Protein AF-A0A7S0WV55-F1 (afdb_monomer)

Solvent-accessible surface area (backbone atoms only — not comparable to full-atom values): 8832 Å² total; per-residue (Å²): 114,43,63,69,29,72,38,64,52,7,14,64,38,64,43,50,44,86,34,76,48,76,50,60,63,67,68,37,40,39,32,50,10,26,12,41,30,1,0,28,30,21,38,31,40,54,29,40,37,41,39,33,39,28,40,40,30,49,9,32,7,64,37,32,0,0,28,33,22,38,38,55,28,45,60,87,26,46,59,41,40,30,45,33,38,36,35,46,11,29,8,49,32,30,0,0,25,32,22,34,39,62,37,39,55,71,77,56,59,35,37,32,66,23,40,34,34,46,10,28,11,58,36,32,0,0,25,33,22,35,66,37,55,48,28,48,32,28,70,47,79,40,77,33,36,30,76,39,13,30,44,33,19,33,52,85,66,60,67,56,70,53,65,96,80,79,64,69,75,57,51,78,72,44,94,82,69,59,78,70,76,80,63,69,82,56,69,38,59,52,75,82,79,132

Organism: NCBI:txid1411642

Radius of gyration: 15.69 Å; Cα contacts (8 Å, |Δi|>4): 684; chains: 1; bounding box: 43×52×33 Å

Structure (mmCIF, N/CA/C/O backbone):
data_AF-A0A7S0WV55-F1
#
_entry.id   AF-A0A7S0WV55-F1
#
loop_
_atom_site.group_PDB
_atom_site.id
_atom_site.type_symbol
_atom_site.label_atom_id
_atom_site.label_alt_id
_atom_site.label_comp_id
_atom_site.label_asym_id
_atom_site.label_entity_id
_atom_site.label_seq_id
_atom_site.pdbx_PDB_ins_code
_atom_site.Cartn_x
_atom_site.Cartn_y
_atom_site.Cartn_z
_atom_site.occupancy
_atom_site.B_iso_or_equiv
_atom_site.auth_seq_id
_atom_site.auth_comp_id
_atom_site.auth_asym_id
_atom_site.auth_atom_id
_atom_site.pdbx_PDB_model_num
ATOM 1 N N . LEU A 1 1 ? -17.045 0.330 -7.576 1.00 78.31 1 LEU A N 1
ATOM 2 C CA . LEU A 1 1 ? -15.965 -0.148 -8.465 1.00 78.31 1 LEU A CA 1
ATOM 3 C C . LEU A 1 1 ? -15.142 1.072 -8.833 1.00 78.31 1 LEU A C 1
ATOM 5 O O . LEU A 1 1 ? -15.752 2.057 -9.227 1.00 78.31 1 LEU A O 1
ATOM 9 N N . ALA A 1 2 ? -13.828 1.035 -8.640 1.00 90.50 2 ALA A N 1
ATOM 10 C CA . ALA A 1 2 ? -12.925 2.067 -9.142 1.00 90.50 2 ALA A CA 1
ATOM 11 C C . ALA A 1 2 ? -11.880 1.364 -10.004 1.00 90.50 2 ALA A C 1
ATOM 13 O O . ALA A 1 2 ? -10.989 0.683 -9.486 1.00 90.50 2 ALA A O 1
ATOM 14 N N . GLU A 1 3 ? -12.082 1.423 -11.316 1.00 95.19 3 GLU A N 1
ATOM 15 C CA . GLU A 1 3 ? -11.268 0.692 -12.280 1.00 95.19 3 GLU A CA 1
ATOM 16 C C . GLU A 1 3 ? -10.696 1.633 -13.340 1.00 95.19 3 GLU A C 1
ATOM 18 O O . GLU A 1 3 ? -11.335 2.631 -13.668 1.00 95.19 3 GLU A O 1
ATOM 23 N N . GLU A 1 4 ? -9.500 1.311 -13.838 1.00 96.88 4 GLU A N 1
ATOM 24 C CA . GLU A 1 4 ? -8.840 1.999 -14.964 1.00 96.88 4 GLU A CA 1
ATOM 25 C C . GLU A 1 4 ? -8.574 3.499 -14.749 1.00 96.88 4 GLU A C 1
ATOM 27 O O . GLU A 1 4 ? -8.550 4.289 -15.693 1.00 96.88 4 GLU A O 1
ATOM 32 N N . ASN A 1 5 ? -8.339 3.912 -13.502 1.00 97.81 5 ASN A N 1
ATOM 33 C CA . ASN A 1 5 ? -8.018 5.302 -13.189 1.00 97.81 5 ASN A CA 1
ATOM 34 C C . ASN A 1 5 ? -6.504 5.521 -13.151 1.00 97.81 5 ASN A C 1
ATOM 36 O O . ASN A 1 5 ? -5.750 4.653 -12.709 1.00 97.81 5 ASN A O 1
ATOM 40 N N . SER A 1 6 ? -6.059 6.699 -13.588 1.00 97.69 6 SER A N 1
ATOM 41 C CA . SER A 1 6 ? -4.653 7.095 -13.543 1.00 97.69 6 SER A CA 1
ATOM 42 C C . SER A 1 6 ? -4.506 8.454 -12.876 1.00 97.69 6 SER A C 1
ATOM 44 O O . SER A 1 6 ? -5.169 9.412 -13.270 1.00 97.69 6 SER A O 1
ATOM 46 N N . ALA A 1 7 ? -3.596 8.557 -11.913 1.00 97.12 7 ALA A N 1
ATOM 47 C CA . ALA A 1 7 ? -3.313 9.802 -11.204 1.00 97.12 7 ALA A CA 1
ATOM 48 C C . ALA A 1 7 ? -1.812 9.966 -10.943 1.00 97.12 7 ALA A C 1
ATOM 50 O O . ALA A 1 7 ? -1.007 9.101 -11.274 1.00 97.12 7 ALA A O 1
ATOM 51 N N . ARG A 1 8 ? -1.417 11.093 -10.344 1.00 96.75 8 ARG A N 1
ATOM 52 C CA . ARG A 1 8 ? -0.062 11.225 -9.791 1.00 96.75 8 ARG A CA 1
ATOM 53 C C . ARG A 1 8 ? 0.052 10.455 -8.476 1.00 96.75 8 ARG A C 1
ATOM 55 O O . ARG A 1 8 ? 0.992 9.695 -8.302 1.00 96.75 8 ARG A O 1
ATOM 62 N N . GLU A 1 9 ? -0.933 10.600 -7.603 1.00 96.75 9 GLU A N 1
ATOM 63 C CA . GLU A 1 9 ? -1.006 9.960 -6.291 1.00 96.75 9 GLU A CA 1
ATOM 64 C C . GLU A 1 9 ? -2.387 9.316 -6.176 1.00 96.75 9 GLU A C 1
ATOM 66 O O . GLU A 1 9 ? -3.383 9.990 -6.429 1.00 96.75 9 GLU A O 1
ATOM 71 N N . GLY A 1 10 ? -2.450 8.021 -5.853 1.00 95.94 10 GLY A N 1
ATOM 72 C CA . GLY A 1 10 ? -3.720 7.337 -5.617 1.00 95.94 10 GLY A CA 1
ATOM 73 C C . GLY A 1 10 ? -4.580 7.216 -6.870 1.00 95.94 10 GLY A C 1
ATOM 74 O O . GLY A 1 10 ? -5.496 8.010 -7.065 1.00 95.94 10 GLY A O 1
ATOM 75 N N . GLY A 1 11 ? -4.320 6.208 -7.709 1.00 96.75 11 GLY A N 1
ATOM 76 C CA . GLY A 1 11 ? -4.997 6.075 -9.007 1.00 96.75 11 GLY A CA 1
ATOM 77 C C . GLY A 1 11 ? -6.524 6.134 -8.903 1.00 96.75 11 GLY A C 1
ATOM 78 O O . GLY A 1 11 ? -7.157 6.839 -9.678 1.00 96.75 11 GLY A O 1
ATOM 79 N N . ALA A 1 12 ? -7.108 5.465 -7.905 1.00 97.06 12 ALA A N 1
ATOM 80 C CA . ALA A 1 12 ? -8.533 5.541 -7.584 1.00 97.06 12 ALA A CA 1
ATOM 81 C C . ALA A 1 12 ? -8.856 6.580 -6.496 1.00 97.06 12 ALA A C 1
ATOM 83 O O . ALA A 1 12 ? -9.852 7.292 -6.612 1.00 97.06 12 ALA A O 1
ATOM 84 N N . PHE A 1 13 ? -8.058 6.640 -5.425 1.00 96.88 13 PHE A N 1
ATOM 85 C CA . PHE A 1 13 ? -8.296 7.541 -4.295 1.00 96.88 13 PHE A CA 1
ATOM 86 C C . PHE A 1 13 ? -6.990 8.139 -3.766 1.00 96.88 13 PHE A C 1
ATOM 88 O O . PHE A 1 13 ? -6.088 7.404 -3.369 1.00 96.88 13 PHE A O 1
ATOM 95 N N . ALA A 1 14 ? -6.935 9.463 -3.653 1.00 96.00 14 ALA A N 1
ATOM 96 C CA . ALA A 1 14 ? -5.965 10.164 -2.819 1.00 96.00 14 ALA A CA 1
ATOM 97 C C . ALA A 1 14 ? -6.668 10.606 -1.526 1.00 96.00 14 ALA A C 1
ATOM 99 O O . ALA A 1 14 ? -7.626 11.380 -1.570 1.00 96.00 14 ALA A O 1
ATOM 100 N N . VAL A 1 15 ? -6.244 10.061 -0.386 1.00 94.94 15 VAL A N 1
ATOM 101 C CA . VAL A 1 15 ? -6.783 10.372 0.943 1.00 94.94 15 VAL A CA 1
ATOM 102 C C . VAL A 1 15 ? -5.744 11.191 1.688 1.00 94.94 15 VAL A C 1
ATOM 104 O O . VAL A 1 15 ? -4.717 10.670 2.121 1.00 94.94 15 VAL A O 1
ATOM 107 N N . GLU A 1 16 ? -6.010 12.483 1.815 1.00 92.31 16 GLU A N 1
ATOM 108 C CA . GLU A 1 16 ? -5.043 13.450 2.326 1.00 92.31 16 GLU A CA 1
ATOM 109 C C . GLU A 1 16 ? -5.667 14.331 3.404 1.00 92.31 16 GLU A C 1
ATOM 111 O O . GLU A 1 16 ? -6.885 14.535 3.420 1.00 92.31 16 GLU A O 1
ATOM 116 N N . LEU A 1 17 ? -4.831 14.915 4.264 1.00 85.50 17 LEU A N 1
ATOM 117 C CA . LEU A 1 17 ? -5.259 15.864 5.299 1.00 85.50 17 LEU A CA 1
ATOM 118 C C . LEU A 1 17 ? -6.261 15.218 6.275 1.00 85.50 17 LEU A C 1
ATOM 120 O O . LEU A 1 17 ? -6.104 14.055 6.620 1.00 85.50 17 LEU A O 1
ATOM 124 N N . GLU A 1 18 ? -7.275 15.957 6.727 1.00 85.00 18 GLU A N 1
ATOM 125 C CA . GLU A 1 18 ? -8.322 15.511 7.662 1.00 85.00 18 GLU A CA 1
ATOM 126 C C . GLU A 1 18 ? -9.463 14.757 6.947 1.00 85.00 18 GLU A C 1
ATOM 128 O O . GLU A 1 18 ? -10.648 14.964 7.212 1.00 85.00 18 GLU A O 1
ATOM 133 N N . SER A 1 19 ? -9.111 13.912 5.972 1.00 89.38 19 SER A N 1
ATOM 134 C CA . SER A 1 19 ? -10.083 13.193 5.143 1.00 89.38 19 SER A CA 1
ATOM 135 C C . SER A 1 19 ? -10.447 11.822 5.701 1.00 89.38 19 SER A C 1
ATOM 137 O O . SER A 1 19 ? -9.685 11.173 6.421 1.00 89.38 19 SER A O 1
ATOM 139 N N . HIS A 1 20 ? -11.637 11.363 5.316 1.00 91.06 20 HIS A N 1
ATOM 140 C CA . HIS A 1 20 ? -12.196 10.084 5.730 1.00 91.06 20 HIS A CA 1
ATOM 141 C C . HIS A 1 20 ? -12.499 9.219 4.505 1.00 91.06 20 HIS A C 1
ATOM 143 O O . HIS A 1 20 ? -13.238 9.639 3.613 1.00 91.06 20 HIS A O 1
ATOM 149 N N . LEU A 1 21 ? -11.979 7.991 4.484 1.00 93.25 21 LEU A N 1
ATOM 150 C CA . LEU A 1 21 ? -12.316 6.977 3.489 1.00 93.25 21 LEU A CA 1
ATOM 151 C C . LEU A 1 21 ? -12.837 5.723 4.188 1.00 93.25 21 LEU A C 1
ATOM 153 O O . LEU A 1 21 ? -12.108 5.053 4.914 1.00 93.25 21 LEU A O 1
ATOM 157 N N . VAL A 1 22 ? -14.091 5.372 3.915 1.00 94.56 22 VAL A N 1
ATOM 158 C CA . VAL A 1 22 ? -14.685 4.110 4.361 1.00 94.56 22 VAL A CA 1
ATOM 159 C C . VAL A 1 22 ? -15.185 3.369 3.135 1.00 94.56 22 VAL A C 1
ATOM 161 O O . VAL A 1 22 ? -16.113 3.822 2.463 1.00 94.56 22 VAL A O 1
ATOM 164 N N . LEU A 1 23 ? -14.562 2.233 2.831 1.00 91.69 23 LEU A N 1
ATOM 165 C CA . LEU A 1 23 ? -14.997 1.384 1.729 1.00 91.69 23 LEU A CA 1
ATOM 166 C C . LEU A 1 23 ? -15.928 0.284 2.244 1.00 91.69 23 LEU A C 1
ATOM 168 O O . LEU A 1 23 ? -15.557 -0.446 3.168 1.00 91.69 23 LEU A O 1
ATOM 172 N N . PRO A 1 24 ? -17.131 0.126 1.657 1.00 85.31 24 PRO A N 1
ATOM 173 C CA . PRO A 1 24 ? -18.086 -0.862 2.125 1.00 85.31 24 PRO A CA 1
ATOM 174 C C . PRO A 1 24 ? -17.526 -2.287 1.977 1.00 85.31 24 PRO A C 1
ATOM 176 O O . PRO A 1 24 ? -16.944 -2.608 0.925 1.00 85.31 24 PRO A O 1
ATOM 179 N N . PRO A 1 25 ? -17.751 -3.154 2.985 1.00 85.62 25 PRO A N 1
ATOM 180 C CA . PRO A 1 25 ? -17.261 -4.521 2.986 1.00 85.62 25 PRO A CA 1
ATOM 181 C C . PRO A 1 25 ? -17.695 -5.326 1.769 1.00 85.62 25 PRO A C 1
ATOM 183 O O . PRO A 1 25 ? -18.870 -5.297 1.404 1.00 85.62 25 PRO A O 1
ATOM 186 N N . ARG A 1 26 ? -16.776 -6.091 1.164 1.00 79.62 26 ARG A N 1
ATOM 187 C CA . ARG A 1 26 ? -17.061 -7.115 0.127 1.00 79.62 26 ARG A CA 1
ATOM 188 C C . ARG A 1 26 ? -17.733 -6.616 -1.161 1.00 79.62 26 ARG A C 1
ATOM 190 O O . ARG A 1 26 ? -17.964 -7.407 -2.070 1.00 79.62 26 ARG A O 1
ATOM 197 N N . ALA A 1 27 ? -17.999 -5.318 -1.272 1.00 81.00 27 ALA A N 1
ATOM 198 C CA . ALA A 1 27 ? -18.548 -4.668 -2.460 1.00 81.00 27 ALA A CA 1
ATOM 199 C C . ALA A 1 27 ? -17.490 -3.847 -3.217 1.00 81.00 27 ALA A C 1
ATOM 201 O O . ALA A 1 27 ? -17.665 -3.515 -4.392 1.00 81.00 27 ALA A O 1
ATOM 202 N N . SER A 1 28 ? -16.381 -3.518 -2.552 1.00 90.44 28 SER A N 1
ATOM 203 C CA . SER A 1 28 ? -15.369 -2.611 -3.086 1.00 90.44 28 SER A CA 1
ATOM 204 C C . SER A 1 28 ? -14.263 -3.373 -3.809 1.00 90.44 28 SER A C 1
ATOM 206 O O . SER A 1 28 ? -13.554 -4.198 -3.228 1.00 90.44 28 SER A O 1
ATOM 208 N N . ARG A 1 29 ? -14.118 -3.077 -5.103 1.00 94.75 29 ARG A N 1
ATOM 209 C CA . ARG A 1 29 ? -13.044 -3.588 -5.960 1.00 94.75 29 ARG A CA 1
ATOM 210 C C . ARG A 1 29 ? -12.338 -2.409 -6.614 1.00 94.75 29 ARG A C 1
ATOM 212 O O . ARG A 1 29 ? -13.005 -1.568 -7.229 1.00 94.75 29 ARG A O 1
ATOM 2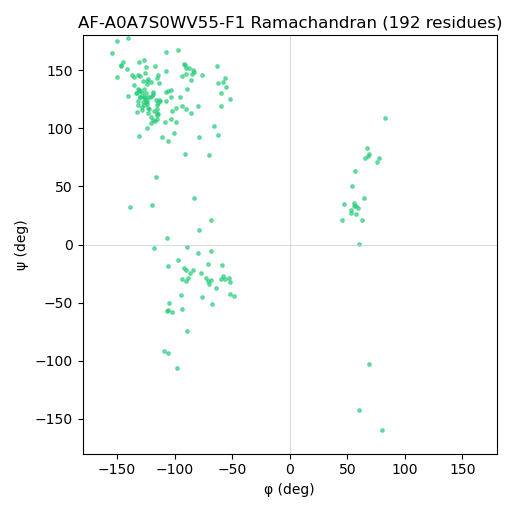19 N N . LEU A 1 30 ? -11.022 -2.361 -6.434 1.00 97.44 30 LEU A N 1
ATOM 220 C CA . LEU A 1 30 ? -10.126 -1.379 -7.029 1.00 97.44 30 LEU A CA 1
ATOM 221 C C . LEU A 1 30 ? -9.190 -2.136 -7.966 1.00 97.44 30 LEU A C 1
ATOM 223 O O . LEU A 1 30 ? -8.389 -2.957 -7.504 1.00 97.44 30 LEU A O 1
ATOM 227 N N . ALA A 1 31 ? -9.334 -1.925 -9.272 1.00 97.88 31 ALA A N 1
ATOM 228 C CA . ALA A 1 31 ? -8.599 -2.714 -10.249 1.00 97.88 31 ALA A CA 1
ATOM 229 C C . ALA A 1 31 ? -8.015 -1.899 -11.395 1.00 97.88 31 ALA A C 1
ATOM 231 O O . ALA A 1 31 ? -8.643 -0.961 -11.861 1.00 97.88 31 ALA A O 1
ATOM 232 N N . HIS A 1 32 ? -6.851 -2.303 -11.904 1.00 98.12 32 HIS A N 1
ATOM 233 C CA . HIS A 1 32 ? -6.254 -1.675 -13.090 1.00 98.12 32 HIS A CA 1
ATOM 234 C C . HIS A 1 32 ? -6.009 -0.168 -12.940 1.00 98.12 32 HIS A C 1
ATOM 236 O O . HIS A 1 32 ? -5.987 0.556 -13.930 1.00 98.12 32 HIS A O 1
ATOM 242 N N . ASN A 1 33 ? -5.834 0.316 -11.709 1.00 98.69 33 ASN A N 1
ATOM 243 C CA . ASN A 1 33 ? -5.497 1.711 -11.470 1.00 98.69 33 ASN A CA 1
ATOM 244 C C . ASN A 1 33 ? -3.979 1.904 -11.520 1.00 98.69 33 ASN A C 1
ATOM 246 O O . ASN A 1 33 ? -3.214 0.975 -11.230 1.00 98.69 33 ASN A O 1
ATOM 250 N N . SER A 1 34 ? -3.540 3.105 -11.885 1.00 98.56 34 SER A N 1
ATOM 251 C CA . SER A 1 34 ? -2.127 3.451 -11.917 1.00 98.56 34 SER A CA 1
ATOM 252 C C . SER A 1 34 ? -1.827 4.813 -11.303 1.00 98.56 34 SER A C 1
ATOM 254 O O . SER A 1 34 ? -2.599 5.762 -11.432 1.00 98.56 34 SER A O 1
ATOM 256 N N . ALA A 1 35 ? -0.683 4.919 -10.633 1.00 98.56 35 ALA A N 1
ATOM 257 C CA . ALA A 1 35 ? -0.180 6.181 -10.112 1.00 98.56 35 ALA A CA 1
ATOM 258 C C . ALA A 1 35 ? 1.350 6.206 -10.060 1.00 98.56 35 ALA A C 1
ATOM 260 O O . ALA A 1 35 ? 2.005 5.196 -10.329 1.00 98.56 35 ALA A O 1
ATOM 261 N N . VAL A 1 36 ? 1.931 7.355 -9.699 1.00 98.50 36 VAL A N 1
ATOM 262 C CA . VAL A 1 36 ? 3.344 7.388 -9.299 1.00 98.50 36 VAL A CA 1
ATOM 263 C C . VAL A 1 36 ? 3.497 6.637 -7.987 1.00 98.50 36 VAL A C 1
ATOM 265 O O . VAL A 1 36 ? 4.275 5.689 -7.926 1.00 98.50 36 VAL A O 1
ATOM 268 N N . ASP A 1 37 ? 2.674 6.994 -7.003 1.00 97.94 37 ASP A N 1
ATOM 269 C CA . ASP A 1 37 ? 2.618 6.330 -5.711 1.00 97.94 37 ASP A CA 1
ATOM 270 C C . ASP A 1 37 ? 1.193 5.908 -5.354 1.00 97.94 37 ASP A C 1
ATOM 272 O O . ASP A 1 37 ? 0.233 6.652 -5.586 1.00 97.94 37 ASP A O 1
ATOM 276 N N . GLY A 1 38 ? 1.054 4.720 -4.762 1.00 97.88 38 GLY A N 1
ATOM 277 C CA . GLY A 1 38 ? -0.249 4.181 -4.388 1.00 97.88 38 GLY A CA 1
ATOM 278 C C . GLY A 1 38 ? -1.097 3.902 -5.623 1.00 97.88 38 GLY A C 1
ATOM 279 O O . GLY A 1 38 ? -2.031 4.647 -5.921 1.00 97.88 38 GLY A O 1
ATOM 280 N N . GLY A 1 39 ? -0.777 2.835 -6.362 1.00 98.12 39 GLY A N 1
ATOM 281 C CA . GLY A 1 39 ? -1.381 2.567 -7.675 1.00 98.12 39 GLY A CA 1
ATOM 282 C C . GLY A 1 39 ? -2.913 2.595 -7.662 1.00 98.12 39 GLY A C 1
ATOM 283 O O . GLY A 1 39 ? -3.525 3.052 -8.621 1.00 98.12 39 GLY A O 1
ATOM 284 N N . ALA A 1 40 ? -3.536 2.201 -6.547 1.00 98.19 40 ALA A N 1
ATOM 285 C CA . ALA A 1 40 ? -4.952 2.425 -6.281 1.00 98.19 40 ALA A CA 1
ATOM 286 C C . ALA A 1 40 ? -5.202 3.544 -5.262 1.00 98.19 40 ALA A C 1
ATOM 288 O O . ALA A 1 40 ? -6.035 4.412 -5.512 1.00 98.19 40 ALA A O 1
ATOM 289 N N . ILE A 1 41 ? -4.535 3.507 -4.106 1.00 98.25 41 ILE A N 1
ATOM 290 C CA . ILE A 1 41 ? -4.803 4.423 -2.995 1.00 98.25 41 ILE A CA 1
ATOM 291 C C . ILE A 1 41 ? -3.502 5.044 -2.490 1.00 98.25 41 ILE A C 1
ATOM 293 O O . ILE A 1 41 ? -2.574 4.328 -2.113 1.00 98.25 41 ILE A O 1
ATOM 297 N N . HIS A 1 42 ? -3.470 6.370 -2.412 1.00 97.50 42 HIS A N 1
ATOM 298 C CA . HIS A 1 42 ? -2.451 7.117 -1.679 1.00 97.50 42 HIS A CA 1
ATOM 299 C C . HIS A 1 42 ? -3.059 7.657 -0.384 1.00 97.50 42 HIS A C 1
ATOM 301 O O . HIS A 1 42 ? -4.165 8.193 -0.404 1.00 97.50 42 HIS A O 1
ATOM 307 N N . ILE A 1 43 ? -2.365 7.477 0.740 1.00 95.19 43 ILE A N 1
ATOM 308 C CA . ILE A 1 43 ? -2.825 7.875 2.072 1.00 95.19 43 ILE A CA 1
ATOM 309 C C . ILE A 1 43 ? -1.739 8.720 2.738 1.00 95.19 43 ILE A C 1
ATOM 311 O O . ILE A 1 43 ? -0.641 8.218 2.994 1.00 95.19 43 ILE A O 1
ATOM 315 N N . SER A 1 44 ? -2.049 9.975 3.067 1.00 93.69 44 SER A N 1
ATOM 316 C CA . SER A 1 44 ? -1.125 10.864 3.779 1.00 93.69 44 SER A CA 1
ATOM 317 C C . SER A 1 44 ? -1.826 11.838 4.735 1.00 93.69 44 SER A C 1
ATOM 319 O O . SER A 1 44 ? -2.985 12.199 4.550 1.00 93.69 44 SER A O 1
ATOM 321 N N . GLY A 1 45 ? -1.121 12.286 5.776 1.00 88.56 45 GLY A N 1
ATOM 322 C CA . GLY A 1 45 ? -1.669 13.219 6.769 1.00 88.56 45 GLY A CA 1
ATOM 323 C C . GLY A 1 45 ? -2.556 12.563 7.838 1.00 88.56 45 GLY A C 1
ATOM 324 O O . GLY A 1 45 ? -2.444 11.370 8.113 1.00 88.56 45 GLY A O 1
ATOM 325 N N . GLN A 1 46 ? -3.402 13.366 8.491 1.00 88.88 46 GLN A N 1
ATOM 326 C CA . GLN A 1 46 ? -4.226 12.951 9.636 1.00 88.88 46 GLN A CA 1
ATOM 327 C C . GLN A 1 46 ? -5.599 12.439 9.199 1.00 88.88 46 GLN A C 1
ATOM 329 O O . GLN A 1 46 ? -6.606 13.128 9.314 1.00 88.88 46 GLN A O 1
ATOM 334 N N . VAL A 1 47 ? -5.635 11.206 8.715 1.00 91.31 47 VAL A N 1
ATOM 335 C CA . VAL A 1 47 ? -6.824 10.618 8.087 1.00 91.31 47 VAL A CA 1
ATOM 336 C C . VAL A 1 47 ? -7.517 9.562 8.950 1.00 91.31 47 VAL A C 1
ATOM 338 O O . VAL A 1 47 ? -6.943 8.989 9.884 1.00 91.31 47 VAL A O 1
ATOM 341 N N . LEU A 1 48 ? -8.748 9.234 8.556 1.00 92.00 48 LEU A N 1
ATOM 342 C CA . LEU A 1 48 ? -9.439 8.016 8.966 1.00 92.00 48 LEU A CA 1
ATOM 343 C C . LEU A 1 48 ? -9.676 7.130 7.742 1.00 92.00 48 LEU A C 1
ATOM 345 O O . LEU A 1 48 ? -10.420 7.502 6.835 1.00 92.00 48 LEU A O 1
ATOM 349 N N . VAL A 1 49 ? -9.077 5.940 7.729 1.00 93.44 49 VAL A N 1
ATOM 350 C CA . VAL A 1 49 ? -9.262 4.956 6.656 1.00 93.44 49 VAL A CA 1
ATOM 351 C C . VAL A 1 49 ? -9.720 3.624 7.228 1.00 93.44 49 VAL A C 1
ATOM 353 O O . VAL A 1 49 ? -9.025 3.017 8.042 1.00 93.44 49 VAL A O 1
ATOM 356 N N . GLU A 1 50 ? -10.868 3.144 6.756 1.00 94.19 50 GLU A N 1
ATOM 357 C CA . GLU A 1 50 ? -11.373 1.810 7.063 1.00 94.19 50 GLU A CA 1
ATOM 358 C C . GLU A 1 50 ? -11.723 1.052 5.780 1.00 94.19 50 GLU A C 1
ATOM 360 O O . GLU A 1 50 ? -12.539 1.483 4.960 1.00 94.19 50 GLU A O 1
ATOM 365 N N . MET A 1 51 ? -11.091 -0.106 5.614 1.00 94.44 51 MET A N 1
ATOM 366 C CA . MET A 1 51 ? -11.345 -1.021 4.512 1.00 94.44 51 MET A CA 1
ATOM 367 C C . MET A 1 51 ? -11.511 -2.423 5.074 1.00 94.44 51 MET A C 1
ATOM 369 O O . MET A 1 51 ? -10.607 -2.944 5.723 1.00 94.44 51 MET A O 1
ATOM 373 N N . ASN A 1 52 ? -12.649 -3.046 4.783 1.00 94.00 52 ASN A N 1
ATOM 374 C CA . ASN A 1 52 ? -12.911 -4.434 5.140 1.00 94.00 52 ASN A CA 1
ATOM 375 C C . ASN A 1 52 ? -13.277 -5.231 3.885 1.00 94.00 52 ASN A C 1
ATOM 377 O O . ASN A 1 52 ? -14.024 -4.735 3.046 1.00 94.00 52 ASN A O 1
ATOM 381 N N . GLY A 1 53 ? -12.776 -6.451 3.706 1.00 93.50 53 GLY A N 1
ATOM 382 C CA . GLY A 1 53 ? -13.289 -7.349 2.666 1.00 93.50 53 GLY A CA 1
ATOM 383 C C . GLY A 1 53 ? -13.113 -6.848 1.225 1.00 93.50 53 GLY A C 1
ATOM 384 O O . GLY A 1 53 ? -13.896 -7.236 0.360 1.00 93.50 53 GLY A O 1
ATOM 385 N N . CYS A 1 54 ? -12.187 -5.923 0.958 1.00 95.50 54 CYS A N 1
ATOM 386 C CA . CYS A 1 54 ? -12.014 -5.320 -0.367 1.00 95.50 54 CYS A CA 1
ATOM 387 C C . CYS A 1 54 ? -11.001 -6.103 -1.210 1.00 95.50 54 CYS A C 1
ATOM 389 O O . CYS A 1 54 ? -10.083 -6.734 -0.686 1.00 95.50 54 CYS A O 1
ATOM 391 N N . VAL A 1 55 ? -11.130 -6.005 -2.535 1.00 96.56 55 VAL A N 1
ATOM 392 C CA . VAL A 1 55 ? -10.166 -6.591 -3.479 1.00 96.56 55 VAL A CA 1
ATOM 393 C C . VAL A 1 55 ? -9.423 -5.481 -4.212 1.00 96.56 55 VAL A C 1
ATOM 395 O O . VAL A 1 55 ? -10.044 -4.650 -4.878 1.00 96.56 55 VAL A O 1
ATOM 398 N N . LEU A 1 56 ? -8.097 -5.503 -4.122 1.00 98.31 56 LEU A N 1
ATOM 399 C CA . LEU A 1 56 ? -7.188 -4.614 -4.829 1.00 98.31 56 LEU A CA 1
ATOM 400 C C . LEU A 1 56 ? -6.353 -5.457 -5.784 1.00 98.31 56 LEU A C 1
ATOM 402 O O . LEU A 1 56 ? -5.496 -6.233 -5.352 1.00 98.31 56 LEU A O 1
ATOM 406 N N . ARG A 1 57 ? -6.628 -5.340 -7.084 1.00 98.19 57 ARG A N 1
ATOM 407 C CA . ARG A 1 57 ? -5.991 -6.197 -8.087 1.00 98.19 57 ARG A CA 1
ATOM 408 C C . ARG A 1 57 ? -5.421 -5.450 -9.277 1.00 98.19 57 ARG A C 1
ATOM 410 O O . ARG A 1 57 ? -6.039 -4.507 -9.753 1.00 98.19 57 ARG A O 1
ATOM 417 N N . ASN A 1 58 ? -4.318 -5.937 -9.833 1.00 98.38 58 ASN A N 1
ATOM 418 C CA . ASN A 1 58 ? -3.733 -5.391 -11.061 1.00 98.38 58 ASN A CA 1
ATOM 419 C C . ASN A 1 58 ? -3.481 -3.873 -10.999 1.00 98.38 58 ASN A C 1
ATOM 421 O O . ASN A 1 58 ? -3.601 -3.199 -12.019 1.00 98.38 58 ASN A O 1
ATOM 425 N N . ASN A 1 59 ? -3.212 -3.313 -9.818 1.00 98.81 59 ASN A N 1
ATOM 426 C CA . ASN A 1 59 ? -2.874 -1.898 -9.695 1.00 98.81 59 ASN A CA 1
ATOM 427 C C . ASN A 1 59 ? -1.357 -1.720 -9.814 1.00 98.81 59 ASN A C 1
ATOM 429 O O . ASN A 1 59 ? -0.590 -2.598 -9.403 1.00 98.81 59 ASN A O 1
ATOM 433 N N . THR A 1 60 ? -0.935 -0.597 -10.395 1.00 98.81 60 THR A N 1
ATOM 434 C CA . THR A 1 60 ? 0.472 -0.356 -10.728 1.00 98.81 60 THR A CA 1
ATOM 435 C C . THR A 1 60 ? 0.936 1.015 -10.252 1.00 98.81 60 THR A C 1
ATOM 437 O O . THR A 1 60 ? 0.442 2.038 -10.725 1.00 98.81 60 THR A O 1
ATOM 440 N N . ALA A 1 61 ? 1.943 1.042 -9.382 1.00 98.69 61 ALA A N 1
ATOM 441 C CA . ALA A 1 61 ? 2.679 2.250 -9.023 1.00 98.69 61 ALA A CA 1
ATOM 442 C C . ALA A 1 61 ? 4.039 2.278 -9.734 1.00 98.69 61 ALA A C 1
ATOM 444 O O . ALA A 1 61 ? 4.766 1.280 -9.728 1.00 98.69 61 ALA A O 1
ATOM 445 N N . SER A 1 62 ? 4.418 3.407 -10.338 1.00 98.56 62 SER A N 1
ATOM 446 C CA . SER A 1 62 ? 5.755 3.524 -10.942 1.00 98.56 62 SER A CA 1
ATOM 447 C C . SER A 1 62 ? 6.864 3.650 -9.895 1.00 98.56 62 SER A C 1
ATOM 449 O O . SER A 1 62 ? 7.988 3.235 -10.165 1.00 98.56 62 SER A O 1
ATOM 451 N N . SER A 1 63 ? 6.552 4.213 -8.723 1.00 98.12 63 SER A N 1
ATOM 452 C CA . SER A 1 63 ? 7.446 4.310 -7.568 1.00 98.12 63 SER A CA 1
ATOM 453 C C . SER A 1 63 ? 7.014 3.306 -6.504 1.00 98.12 63 SER A C 1
ATOM 455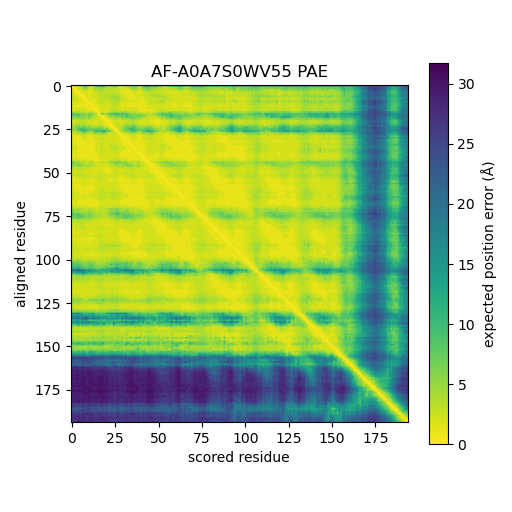 O O . SER A 1 63 ? 7.403 2.146 -6.614 1.00 98.12 63 SER A O 1
ATOM 457 N N . ASP A 1 64 ? 6.178 3.667 -5.530 1.00 97.75 64 ASP A N 1
ATOM 458 C CA . ASP A 1 64 ? 5.943 2.797 -4.374 1.00 97.75 64 ASP A CA 1
ATOM 459 C C . ASP A 1 64 ? 4.472 2.449 -4.118 1.00 97.75 64 ASP A C 1
ATOM 461 O O . ASP A 1 64 ? 3.553 3.205 -4.435 1.00 97.75 64 ASP A O 1
ATOM 465 N N . GLY A 1 65 ? 4.248 1.284 -3.498 1.00 97.62 65 GLY A N 1
ATOM 466 C CA . GLY A 1 65 ? 2.918 0.840 -3.084 1.00 97.62 65 GLY A CA 1
ATOM 467 C C . GLY A 1 65 ? 2.023 0.515 -4.276 1.00 97.62 65 GLY A C 1
ATOM 468 O O . GLY A 1 65 ? 1.139 1.295 -4.631 1.00 97.62 65 GLY A O 1
ATOM 469 N N . GLY A 1 66 ? 2.225 -0.652 -4.895 1.00 98.12 66 GLY A N 1
ATOM 470 C CA . GLY A 1 66 ? 1.540 -1.005 -6.146 1.00 98.12 66 GLY A CA 1
ATOM 471 C C . GLY A 1 66 ? 0.013 -0.944 -6.054 1.00 98.12 66 GLY A C 1
ATOM 472 O O . GLY A 1 66 ? -0.651 -0.589 -7.022 1.00 98.12 66 GLY A O 1
ATOM 473 N N . ALA A 1 67 ? -0.547 -1.196 -4.869 1.00 98.25 67 ALA A N 1
ATOM 474 C CA . ALA A 1 67 ? -1.938 -0.899 -4.550 1.00 98.25 67 ALA A CA 1
ATOM 475 C C . ALA A 1 67 ? -2.073 0.301 -3.607 1.00 98.25 67 ALA A C 1
ATOM 477 O O . ALA A 1 67 ? -2.779 1.250 -3.938 1.00 98.25 67 ALA A O 1
ATOM 478 N N . ILE A 1 68 ? -1.437 0.251 -2.435 1.00 97.94 68 ILE A N 1
ATOM 479 C CA . ILE A 1 68 ? -1.596 1.257 -1.381 1.00 97.94 68 ILE A CA 1
ATOM 480 C C . ILE A 1 68 ? -0.232 1.815 -0.990 1.00 97.94 68 ILE A C 1
ATOM 482 O O . ILE A 1 68 ? 0.678 1.053 -0.658 1.00 97.94 68 ILE A O 1
ATOM 486 N N . PHE A 1 69 ? -0.121 3.139 -0.943 1.00 97.00 69 PHE A N 1
ATOM 487 C CA . PHE A 1 69 ? 0.996 3.812 -0.292 1.00 97.00 69 PHE A CA 1
ATOM 488 C C . PHE A 1 69 ? 0.510 4.633 0.899 1.00 97.00 69 PHE A C 1
ATOM 490 O O . PHE A 1 69 ? -0.364 5.484 0.751 1.00 97.00 69 PHE A O 1
ATOM 497 N N . LEU A 1 70 ? 1.085 4.367 2.073 1.00 94.06 70 LEU A N 1
ATOM 498 C CA . LEU A 1 70 ? 0.883 5.147 3.289 1.00 94.06 70 LEU A CA 1
ATOM 499 C C . LEU A 1 70 ? 2.145 5.955 3.589 1.00 94.06 70 LEU A C 1
ATOM 501 O O . LEU A 1 70 ? 3.226 5.377 3.744 1.00 94.06 70 LEU A O 1
ATOM 505 N N . ARG A 1 71 ? 2.004 7.277 3.701 1.00 93.00 71 ARG A N 1
ATOM 506 C CA . ARG A 1 71 ? 3.128 8.194 3.895 1.00 93.00 71 ARG A CA 1
ATOM 507 C C . ARG A 1 71 ? 2.868 9.209 5.001 1.00 93.00 71 ARG A C 1
ATOM 509 O O . ARG A 1 71 ? 1.870 9.922 4.966 1.00 93.00 71 ARG A O 1
ATOM 516 N N . GLY A 1 72 ? 3.818 9.343 5.926 1.00 89.06 72 GLY A N 1
ATOM 517 C CA . GLY A 1 72 ? 3.840 10.454 6.881 1.00 89.06 72 GLY A CA 1
ATOM 518 C C . GLY A 1 72 ? 2.654 10.454 7.847 1.00 89.06 72 GLY A C 1
ATOM 519 O O . GLY A 1 72 ? 2.082 11.510 8.112 1.00 89.06 72 GLY A O 1
ATOM 520 N N . LEU A 1 73 ? 2.245 9.278 8.328 1.00 88.62 73 LEU A N 1
ATOM 521 C CA . LEU A 1 73 ? 1.110 9.150 9.245 1.00 88.62 73 LEU A CA 1
ATOM 522 C C . LEU A 1 73 ? 1.581 9.271 10.697 1.00 88.62 73 LEU A C 1
ATOM 524 O O . LEU A 1 73 ? 2.555 8.632 11.100 1.00 88.62 73 LEU A O 1
ATOM 528 N N . SER A 1 74 ? 0.872 10.074 11.490 1.00 87.00 74 SER A N 1
ATOM 529 C CA . SER A 1 74 ? 1.131 10.259 12.924 1.00 87.00 74 SER A CA 1
ATOM 530 C C . SER A 1 74 ? 0.235 9.379 13.793 1.00 87.00 74 SER A C 1
ATOM 532 O O . SER A 1 74 ? -0.792 8.886 13.329 1.00 87.00 74 SER A O 1
ATOM 534 N N . SER A 1 75 ? 0.558 9.269 15.086 1.00 83.75 75 SER A N 1
ATOM 535 C CA . SER A 1 75 ? -0.192 8.460 16.064 1.00 83.75 75 SER A CA 1
ATOM 536 C C . SER A 1 75 ? -1.664 8.856 16.230 1.00 83.75 75 SER A C 1
ATOM 538 O O . SER A 1 75 ? -2.466 8.073 16.728 1.00 83.75 75 SER A O 1
ATOM 540 N N . THR A 1 76 ? -2.032 10.058 15.789 1.00 83.19 76 THR A N 1
ATOM 541 C CA . THR A 1 76 ? -3.412 10.560 15.741 1.00 83.19 76 THR A CA 1
ATOM 542 C C . THR A 1 76 ? -4.221 10.042 14.546 1.00 83.19 76 THR A C 1
ATOM 544 O O . THR A 1 76 ? -5.419 10.296 14.472 1.00 83.19 76 THR A O 1
ATOM 547 N N . THR A 1 77 ? -3.586 9.330 13.615 1.00 87.81 77 THR A N 1
ATOM 548 C CA . THR A 1 77 ? -4.209 8.767 12.411 1.00 87.81 77 THR A CA 1
ATOM 549 C C . THR A 1 77 ? -4.825 7.410 12.721 1.00 87.81 77 THR A C 1
ATOM 551 O O . THR A 1 77 ? -4.230 6.594 13.428 1.00 87.81 77 THR A O 1
ATOM 554 N N . PHE A 1 78 ? -5.989 7.123 12.136 1.00 88.81 78 PHE A N 1
ATOM 555 C CA . PHE A 1 78 ? -6.624 5.815 12.254 1.00 88.81 78 PHE A CA 1
ATOM 556 C C . PHE A 1 78 ? -6.679 5.113 10.897 1.00 88.81 78 PHE A C 1
ATOM 558 O O . PHE A 1 78 ? -7.418 5.521 10.006 1.00 88.81 78 PHE A O 1
ATOM 565 N N . VAL A 1 79 ? -5.922 4.023 10.750 1.00 90.25 79 VAL A N 1
ATOM 566 C CA . VAL A 1 79 ? -5.957 3.167 9.555 1.00 90.25 79 VAL A CA 1
ATOM 567 C C . VAL A 1 79 ? -6.269 1.736 9.962 1.00 90.25 79 VAL A C 1
ATOM 569 O O . VAL A 1 79 ? -5.543 1.148 10.763 1.00 90.25 79 VAL A O 1
ATOM 572 N N . LYS A 1 80 ? -7.331 1.165 9.393 1.00 91.12 80 LYS A N 1
ATOM 573 C CA . LYS A 1 80 ? -7.740 -0.220 9.623 1.00 91.12 80 LYS A CA 1
ATOM 574 C 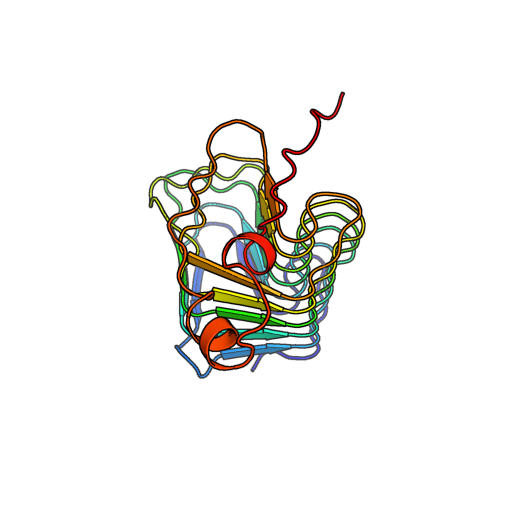C . LYS A 1 80 ? -8.051 -0.920 8.303 1.00 91.12 80 LYS A C 1
ATOM 576 O O . LYS A 1 80 ? -9.007 -0.582 7.610 1.00 91.12 80 LYS A O 1
ATOM 581 N N . LEU A 1 81 ? -7.234 -1.914 7.982 1.00 91.94 81 LEU A N 1
ATOM 582 C CA . LEU A 1 81 ? -7.248 -2.691 6.750 1.00 91.94 81 LEU A CA 1
ATOM 583 C C . LEU A 1 81 ? -7.459 -4.165 7.107 1.00 91.94 81 LEU A C 1
ATOM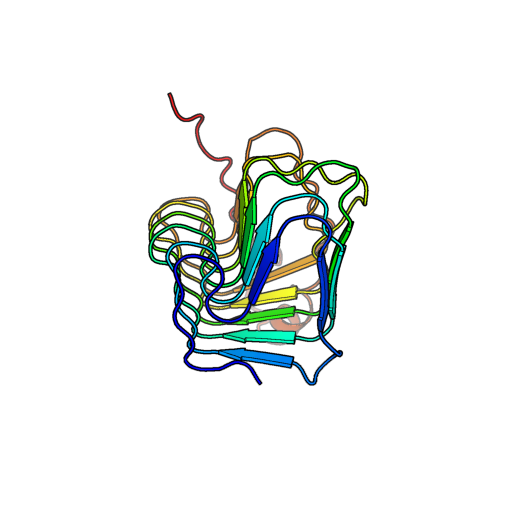 585 O O . LEU A 1 81 ? -6.556 -4.823 7.620 1.00 91.94 81 LEU A O 1
ATOM 589 N N . THR A 1 82 ? -8.657 -4.691 6.885 1.00 91.44 82 THR A N 1
ATOM 590 C CA . THR A 1 82 ? -9.011 -6.050 7.314 1.00 91.44 82 THR A CA 1
ATOM 591 C C . THR A 1 82 ? -9.628 -6.874 6.192 1.00 91.44 82 THR A C 1
ATOM 593 O O . THR A 1 82 ? -10.354 -6.354 5.348 1.00 91.44 82 THR A O 1
ATOM 596 N N . ASP A 1 83 ? -9.346 -8.176 6.168 1.00 91.69 83 ASP A N 1
ATOM 597 C CA . ASP A 1 83 ? -9.925 -9.124 5.204 1.00 91.69 83 ASP A CA 1
ATOM 598 C C . ASP A 1 83 ? -9.695 -8.722 3.729 1.00 91.69 83 ASP A C 1
ATOM 600 O O . ASP A 1 83 ? -10.575 -8.882 2.880 1.00 91.69 83 ASP A O 1
ATOM 604 N N . LEU A 1 84 ? -8.540 -8.130 3.412 1.00 94.56 84 LEU A N 1
ATOM 605 C CA . LEU A 1 84 ? -8.249 -7.612 2.073 1.00 94.56 84 LEU A CA 1
ATOM 606 C C . LEU A 1 84 ? -7.585 -8.660 1.181 1.00 94.56 84 LEU A C 1
ATOM 608 O O . LEU A 1 84 ? -6.843 -9.519 1.648 1.00 94.56 84 LEU A O 1
ATOM 612 N N . GLN A 1 85 ? -7.794 -8.545 -0.129 1.00 95.06 85 GLN A N 1
ATOM 613 C CA . GLN A 1 85 ? -7.064 -9.334 -1.123 1.00 95.06 85 GLN A CA 1
ATOM 614 C C . GLN A 1 85 ? -6.255 -8.417 -2.034 1.00 95.06 85 GLN A C 1
ATOM 616 O O . GLN A 1 85 ? -6.826 -7.649 -2.809 1.00 95.06 85 GLN A O 1
ATOM 621 N N . PHE A 1 86 ? -4.932 -8.533 -1.963 1.00 97.31 86 PHE A N 1
ATOM 622 C CA . PHE A 1 86 ? -3.974 -7.851 -2.823 1.00 97.31 86 PHE A CA 1
ATOM 623 C C . PHE A 1 86 ? -3.439 -8.831 -3.860 1.00 97.31 86 PHE A C 1
ATOM 625 O O . PHE A 1 86 ? -2.676 -9.740 -3.530 1.00 97.31 86 PHE A O 1
ATOM 632 N N . VAL A 1 87 ? -3.858 -8.664 -5.112 1.00 97.31 87 VAL A N 1
ATOM 633 C CA . VAL A 1 87 ? -3.631 -9.651 -6.169 1.00 97.31 87 VAL A CA 1
ATOM 634 C C . VAL A 1 87 ? -2.964 -9.003 -7.379 1.00 97.31 87 VAL A C 1
ATOM 636 O O . VAL A 1 87 ? -3.552 -8.121 -7.997 1.00 97.31 87 VAL A O 1
ATOM 639 N N . HIS A 1 88 ? -1.777 -9.465 -7.772 1.00 97.94 88 HIS A N 1
ATOM 640 C CA . HIS A 1 88 ? -1.098 -8.992 -8.992 1.00 97.94 88 HIS A CA 1
ATOM 641 C C . HIS A 1 88 ? -0.837 -7.473 -9.018 1.00 97.94 88 HIS A C 1
ATOM 643 O O . HIS A 1 88 ? -0.890 -6.841 -10.073 1.00 97.94 88 HIS A O 1
ATOM 649 N N . ASN A 1 89 ? -0.583 -6.855 -7.862 1.00 98.69 89 ASN A N 1
ATOM 650 C CA . ASN A 1 89 ? -0.198 -5.445 -7.820 1.00 98.69 89 ASN A CA 1
ATOM 651 C C . ASN A 1 89 ? 1.311 -5.300 -8.036 1.00 98.69 89 ASN A C 1
ATOM 653 O O . ASN A 1 89 ? 2.087 -6.182 -7.659 1.00 98.69 89 ASN A O 1
ATOM 657 N N . THR A 1 90 ? 1.722 -4.207 -8.678 1.00 98.75 90 THR A N 1
ATOM 658 C CA . THR A 1 90 ? 3.120 -3.985 -9.060 1.00 98.75 90 THR A CA 1
ATOM 659 C C . THR A 1 90 ? 3.608 -2.604 -8.635 1.00 98.75 90 THR A C 1
ATOM 661 O O . THR A 1 90 ? 2.955 -1.604 -8.916 1.00 98.75 90 THR A O 1
ATOM 664 N N . ALA A 1 91 ? 4.784 -2.545 -8.011 1.00 98.50 91 ALA A N 1
ATOM 665 C CA . ALA A 1 91 ? 5.523 -1.319 -7.720 1.00 98.50 91 ALA A CA 1
ATOM 666 C C . ALA A 1 91 ? 6.905 -1.347 -8.392 1.00 98.50 91 ALA A C 1
ATOM 668 O O . ALA A 1 91 ? 7.584 -2.379 -8.381 1.00 98.50 91 ALA A O 1
ATOM 669 N N . GLY A 1 92 ? 7.352 -0.219 -8.948 1.00 98.19 92 GLY A N 1
ATOM 670 C CA . GLY A 1 92 ? 8.713 -0.085 -9.485 1.00 98.19 92 GLY A CA 1
ATOM 671 C C . GLY A 1 92 ? 9.798 -0.065 -8.399 1.00 98.19 92 GLY A C 1
ATOM 672 O O . GLY A 1 92 ? 10.884 -0.608 -8.593 1.00 98.19 92 GLY A O 1
ATOM 673 N N . GLY A 1 93 ? 9.484 0.515 -7.244 1.00 97.44 93 GLY A N 1
ATOM 674 C CA . GLY A 1 93 ? 10.306 0.609 -6.044 1.00 97.44 93 GLY A CA 1
ATOM 675 C C . GLY A 1 93 ? 9.946 -0.475 -5.034 1.00 97.44 93 GLY A C 1
ATOM 676 O O . GLY A 1 93 ? 10.287 -1.645 -5.217 1.00 97.44 93 GLY A O 1
ATOM 677 N N . HIS A 1 94 ? 9.275 -0.091 -3.955 1.00 95.81 94 HIS A N 1
ATOM 678 C CA . HIS A 1 94 ? 9.034 -0.917 -2.778 1.00 95.81 94 HIS A CA 1
ATOM 679 C C . HIS A 1 94 ? 7.548 -1.204 -2.537 1.00 95.81 94 HIS A C 1
ATOM 681 O O . HIS A 1 94 ? 6.674 -0.406 -2.880 1.00 95.81 94 HIS A O 1
ATOM 687 N N . GLY A 1 95 ? 7.260 -2.328 -1.873 1.00 95.44 95 GLY A N 1
ATOM 688 C CA . GLY A 1 95 ? 5.902 -2.679 -1.460 1.00 95.44 95 GLY A CA 1
ATOM 689 C C . GLY A 1 95 ? 5.010 -2.985 -2.659 1.00 95.44 95 GLY A C 1
ATOM 690 O O . GLY A 1 95 ? 4.178 -2.165 -3.045 1.00 95.44 95 GLY A O 1
ATOM 691 N N . GLY A 1 96 ? 5.174 -4.166 -3.260 1.00 97.06 96 GLY A N 1
ATOM 692 C CA . GLY A 1 96 ? 4.473 -4.510 -4.504 1.00 97.06 96 GLY A CA 1
ATOM 693 C C . GLY A 1 96 ? 2.951 -4.429 -4.386 1.00 97.06 96 GLY A C 1
ATOM 694 O O . GLY A 1 96 ? 2.277 -4.093 -5.353 1.00 97.06 96 GLY A O 1
ATOM 695 N N . ALA A 1 97 ? 2.411 -4.626 -3.183 1.00 97.25 97 ALA A N 1
ATOM 696 C CA . ALA A 1 97 ? 1.053 -4.232 -2.835 1.00 97.25 97 ALA A CA 1
ATOM 697 C C . ALA A 1 97 ? 1.025 -2.991 -1.940 1.00 97.25 97 ALA A C 1
ATOM 699 O O . ALA A 1 97 ? 0.362 -2.011 -2.276 1.00 97.25 97 ALA A O 1
ATOM 700 N N . VAL A 1 98 ? 1.706 -3.039 -0.793 1.00 95.75 98 VAL A N 1
ATOM 701 C CA . VAL A 1 98 ? 1.597 -2.017 0.253 1.00 95.75 98 VAL A CA 1
ATOM 702 C C . VAL A 1 98 ? 2.972 -1.483 0.617 1.00 95.75 98 VAL A C 1
ATOM 704 O O . VAL A 1 98 ? 3.864 -2.240 1.003 1.00 95.75 98 VAL A O 1
ATOM 707 N N . ARG A 1 99 ? 3.120 -0.162 0.567 1.00 94.44 99 ARG A N 1
ATOM 708 C CA . ARG A 1 99 ? 4.283 0.549 1.097 1.00 94.44 99 ARG A CA 1
ATOM 709 C C . ARG A 1 99 ? 3.875 1.417 2.282 1.00 94.44 99 ARG A C 1
ATOM 711 O O . ARG A 1 99 ? 2.853 2.093 2.223 1.00 94.44 99 ARG A O 1
ATOM 718 N N . MET A 1 100 ? 4.706 1.444 3.322 1.00 91.31 100 MET A N 1
ATOM 719 C CA . MET A 1 100 ? 4.574 2.363 4.455 1.00 91.31 100 MET A CA 1
ATOM 720 C C . MET A 1 100 ? 5.876 3.107 4.725 1.00 91.31 100 MET A C 1
ATOM 722 O O . MET A 1 100 ? 6.861 2.468 5.102 1.00 91.31 100 MET A O 1
ATOM 726 N N . SER A 1 101 ? 5.864 4.432 4.554 1.00 90.44 101 SER A N 1
ATOM 727 C CA . SER A 1 101 ? 6.998 5.337 4.799 1.00 90.44 101 SER A CA 1
ATOM 728 C C . SER A 1 101 ? 6.647 6.343 5.881 1.00 90.44 101 SER A C 1
ATOM 730 O O . SER A 1 101 ? 5.625 7.021 5.774 1.00 90.44 101 SER A O 1
ATOM 732 N N . ASP A 1 102 ? 7.504 6.480 6.891 1.00 87.12 102 ASP A N 1
ATOM 733 C CA . ASP A 1 102 ? 7.339 7.472 7.962 1.00 87.12 102 ASP A CA 1
ATOM 734 C C . ASP A 1 102 ? 5.969 7.370 8.652 1.00 87.12 102 ASP A C 1
ATOM 736 O O . ASP A 1 102 ? 5.221 8.342 8.757 1.00 87.12 102 ASP A O 1
ATOM 740 N N . VAL A 1 103 ? 5.604 6.156 9.071 1.00 83.00 103 VAL A N 1
ATOM 741 C CA . VAL A 1 103 ? 4.294 5.862 9.662 1.00 83.00 103 VAL A CA 1
ATOM 742 C C . VAL A 1 103 ? 4.444 5.457 11.123 1.00 83.00 103 VA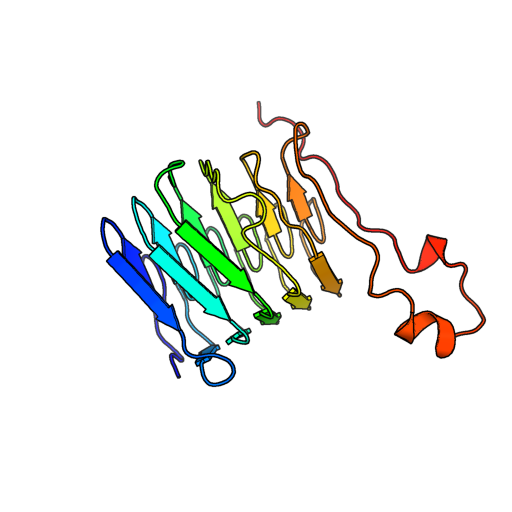L A C 1
ATOM 744 O O . VAL A 1 103 ? 5.087 4.460 11.443 1.00 83.00 103 VAL A O 1
ATOM 747 N N . VAL A 1 104 ? 3.783 6.198 12.008 1.00 82.38 104 VAL A N 1
ATOM 748 C CA . VAL A 1 104 ? 3.657 5.878 13.431 1.00 82.38 104 VAL A CA 1
ATOM 749 C C . VAL A 1 104 ? 2.179 5.693 13.740 1.00 82.38 104 VAL A C 1
ATOM 751 O O . VAL A 1 104 ? 1.434 6.665 13.781 1.00 82.38 104 VAL A O 1
ATOM 754 N N . LEU A 1 105 ? 1.748 4.450 13.953 1.00 76.00 105 LEU A N 1
ATOM 755 C CA . LEU A 1 105 ? 0.369 4.137 14.324 1.00 76.00 105 LEU A CA 1
ATOM 756 C C . LEU A 1 105 ? 0.326 3.576 15.747 1.00 76.00 105 LEU A C 1
ATOM 758 O O . LEU A 1 105 ? 0.968 2.569 16.037 1.00 76.00 105 LEU A O 1
ATOM 762 N N . ASP A 1 106 ? -0.473 4.199 16.615 1.00 72.19 106 ASP A N 1
ATOM 763 C CA . ASP A 1 106 ? -0.706 3.725 17.990 1.00 72.19 106 ASP A CA 1
ATOM 764 C C . ASP A 1 106 ? -1.888 2.745 18.084 1.00 72.19 106 ASP A C 1
ATOM 766 O O . ASP A 1 106 ? -2.170 2.190 19.145 1.00 72.19 106 ASP A O 1
ATOM 770 N N . ASN A 1 107 ? -2.570 2.469 16.968 1.00 66.62 107 ASN A N 1
ATOM 771 C CA . ASN A 1 107 ? -3.712 1.552 16.918 1.00 66.62 107 ASN A CA 1
ATOM 772 C C . ASN A 1 107 ? -3.312 0.060 16.910 1.00 66.62 107 ASN A C 1
ATOM 774 O O . ASN A 1 107 ? -4.148 -0.814 16.672 1.00 66.62 107 ASN A O 1
ATOM 778 N N . GLY A 1 108 ? -2.043 -0.240 17.198 1.00 70.75 108 GLY A N 1
ATOM 779 C CA . GLY A 1 108 ? -1.495 -1.586 17.199 1.00 70.75 108 GLY A CA 1
ATOM 780 C C . GLY A 1 108 ? -1.440 -2.145 15.785 1.00 70.75 108 GLY A C 1
ATOM 781 O O . GLY A 1 108 ? -0.542 -1.816 15.014 1.00 70.75 108 GLY A O 1
ATOM 782 N N . CYS A 1 109 ? -2.386 -3.023 15.468 1.00 71.81 109 CYS A N 1
ATOM 783 C CA . CYS A 1 109 ? -2.382 -3.785 14.236 1.00 71.81 109 CYS A CA 1
ATOM 784 C C . CYS A 1 109 ? -3.292 -3.196 13.168 1.00 71.81 109 CYS A C 1
ATOM 786 O O . CYS A 1 109 ? -4.513 -3.341 13.237 1.00 71.81 109 CYS A O 1
ATOM 788 N N . PHE A 1 110 ? -2.696 -2.564 12.164 1.00 82.62 110 PHE A N 1
ATOM 789 C CA . PHE A 1 110 ? -3.462 -1.861 11.138 1.00 82.62 110 PHE A CA 1
ATOM 790 C C . PHE A 1 110 ? -3.886 -2.778 9.982 1.00 82.62 110 PHE A C 1
ATOM 792 O O . PHE A 1 110 ? -4.879 -2.475 9.328 1.00 82.62 110 PHE A O 1
ATOM 799 N N . LEU A 1 111 ? -3.164 -3.881 9.729 1.00 85.31 111 LEU A N 1
ATOM 800 C CA . LEU A 1 111 ? -3.440 -4.820 8.637 1.00 85.31 111 LEU A CA 1
ATOM 801 C C . LEU A 1 111 ? -3.618 -6.251 9.151 1.00 85.31 111 LEU A C 1
ATOM 803 O O . LEU A 1 111 ? -2.719 -6.807 9.790 1.00 85.31 111 LEU A O 1
ATOM 807 N N . GLN A 1 112 ? -4.793 -6.830 8.888 1.00 86.50 112 GLN A N 1
ATOM 808 C CA . GLN A 1 112 ? -5.218 -8.118 9.447 1.00 86.50 112 GLN A CA 1
ATOM 809 C C . GLN A 1 112 ? -5.978 -8.974 8.426 1.00 86.50 112 GLN A C 1
ATOM 811 O O . GLN A 1 112 ? -6.664 -8.456 7.542 1.00 86.50 112 GLN A O 1
ATOM 816 N N . HIS A 1 113 ? -5.874 -10.292 8.582 1.00 84.88 113 HIS A N 1
ATOM 817 C CA . HIS A 1 113 ? -6.572 -11.340 7.830 1.00 84.88 113 HIS A CA 1
ATOM 818 C C . HIS A 1 113 ? -6.549 -11.145 6.310 1.00 84.88 113 HIS A C 1
ATOM 820 O O . HIS A 1 113 ? -7.522 -11.430 5.619 1.00 84.88 113 HIS A O 1
ATOM 826 N N . SER A 1 114 ? -5.452 -10.603 5.784 1.00 88.69 114 SER A N 1
ATOM 827 C CA . SER A 1 114 ? -5.369 -10.216 4.376 1.00 88.69 114 SER A CA 1
ATOM 828 C C . SER A 1 114 ? -4.479 -11.165 3.582 1.00 88.69 114 SER A C 1
ATOM 830 O O . SER A 1 114 ? -3.516 -11.716 4.109 1.00 88.69 114 SER A O 1
ATOM 832 N N . ILE A 1 115 ? -4.792 -11.338 2.303 1.00 90.25 115 ILE A N 1
ATOM 833 C CA . ILE A 1 115 ? -4.057 -12.201 1.378 1.00 90.25 115 ILE A CA 1
ATOM 834 C C . ILE A 1 115 ? -3.269 -11.326 0.406 1.00 90.25 115 ILE A C 1
ATOM 836 O O . ILE A 1 115 ? -3.824 -10.421 -0.217 1.00 90.25 115 ILE A O 1
ATOM 840 N N . PHE A 1 116 ? -1.991 -11.638 0.233 1.00 92.81 116 PHE A N 1
ATOM 841 C CA . PHE A 1 116 ? -1.088 -11.047 -0.742 1.00 92.81 116 PHE A CA 1
ATOM 842 C C . PHE A 1 116 ? -0.630 -12.123 -1.715 1.00 92.81 116 PHE A C 1
ATOM 844 O O . PHE A 1 116 ? 0.194 -12.968 -1.370 1.00 92.81 116 PHE A O 1
ATOM 851 N N . HIS A 1 117 ? -1.152 -12.076 -2.936 1.00 92.31 117 HIS A N 1
ATOM 852 C CA . HIS A 1 117 ? -0.867 -13.061 -3.965 1.00 92.31 117 HIS A CA 1
ATOM 853 C C . HIS A 1 117 ? -0.289 -12.427 -5.234 1.00 92.31 117 HIS A C 1
ATOM 855 O O . HIS A 1 117 ? -0.889 -11.518 -5.817 1.00 92.31 117 HIS A O 1
ATOM 861 N N . SER A 1 118 ? 0.859 -12.937 -5.679 1.00 94.38 118 SER A N 1
ATOM 862 C CA . SER A 1 118 ? 1.515 -12.544 -6.933 1.00 94.38 118 SER A CA 1
ATOM 863 C C . SER A 1 118 ? 1.800 -11.046 -7.054 1.00 94.38 118 SER A C 1
ATOM 865 O O . SER A 1 118 ? 1.741 -10.487 -8.147 1.00 94.38 118 SER A O 1
ATOM 867 N N . ASN A 1 119 ? 2.090 -10.368 -5.943 1.00 97.19 119 ASN A N 1
ATOM 868 C CA . ASN A 1 119 ? 2.485 -8.962 -5.972 1.00 97.19 119 ASN A CA 1
ATOM 869 C C . ASN A 1 119 ? 3.985 -8.833 -6.254 1.00 97.19 119 ASN A C 1
ATOM 871 O O . ASN A 1 119 ? 4.776 -9.714 -5.904 1.00 97.19 119 ASN A O 1
ATOM 875 N N . LYS A 1 120 ? 4.380 -7.737 -6.903 1.00 98.06 120 LYS A N 1
ATOM 876 C CA . LYS A 1 120 ? 5.757 -7.533 -7.352 1.00 98.06 120 LYS A CA 1
ATOM 877 C C . LYS A 1 120 ? 6.286 -6.153 -6.990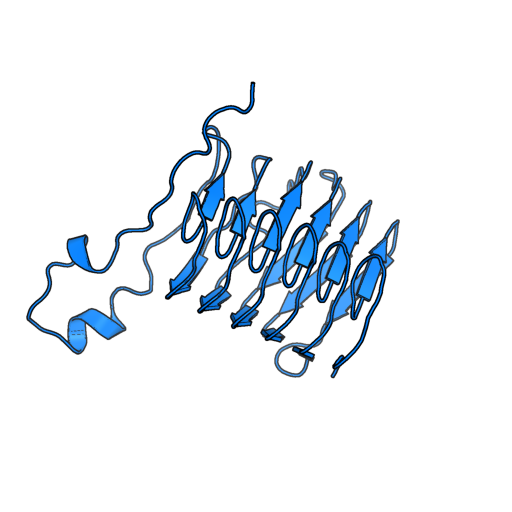 1.00 98.06 120 LYS A C 1
ATOM 879 O O . LYS A 1 120 ? 5.666 -5.149 -7.322 1.00 98.06 120 LYS A O 1
ATOM 884 N N . ALA A 1 121 ? 7.473 -6.102 -6.397 1.00 97.31 121 ALA A N 1
ATOM 885 C CA . ALA A 1 121 ? 8.254 -4.881 -6.220 1.00 97.31 121 ALA A CA 1
ATOM 886 C C . ALA A 1 121 ? 9.560 -4.973 -7.023 1.00 97.31 121 ALA A C 1
ATOM 888 O O . ALA A 1 121 ? 10.160 -6.044 -7.110 1.00 97.31 121 ALA A O 1
ATOM 889 N N . GLY A 1 122 ? 10.026 -3.868 -7.607 1.00 96.06 122 GLY A N 1
ATOM 890 C CA . GLY A 1 122 ? 11.334 -3.837 -8.273 1.00 96.06 122 GLY A CA 1
ATOM 891 C C . GLY A 1 122 ? 12.506 -3.904 -7.288 1.00 96.06 122 GLY A C 1
ATOM 892 O O . GLY A 1 122 ? 13.541 -4.495 -7.596 1.00 96.06 122 GLY A O 1
ATOM 893 N N . GLN A 1 123 ? 12.332 -3.363 -6.081 1.00 93.50 123 GLN A N 1
ATOM 894 C CA . GLN A 1 123 ? 13.337 -3.359 -5.023 1.00 93.50 123 GLN A CA 1
ATOM 895 C C . GLN A 1 123 ? 12.962 -4.292 -3.869 1.00 93.50 123 GLN A C 1
ATOM 897 O O . GLN A 1 123 ? 13.306 -5.470 -3.911 1.00 93.50 123 GLN A O 1
ATOM 902 N N . GLY A 1 124 ? 12.273 -3.787 -2.843 1.00 88.75 124 GLY A N 1
ATOM 903 C CA . GLY A 1 124 ? 12.093 -4.493 -1.571 1.00 88.75 124 GLY A CA 1
ATOM 904 C C . GLY A 1 124 ? 10.637 -4.693 -1.173 1.00 88.75 124 GLY A C 1
ATOM 905 O O . GLY A 1 124 ? 9.852 -3.756 -1.317 1.00 88.75 124 GLY A O 1
ATOM 906 N N . GLY A 1 125 ? 10.292 -5.840 -0.584 1.00 89.38 125 GLY A N 1
ATOM 907 C CA . GLY A 1 125 ? 8.947 -6.091 -0.057 1.00 89.38 125 GLY A CA 1
ATOM 908 C C . GLY A 1 125 ? 7.960 -6.418 -1.171 1.00 89.38 125 GLY A C 1
ATOM 909 O O . GLY A 1 125 ? 7.147 -5.573 -1.543 1.00 89.38 125 GLY A O 1
ATOM 910 N N . GLY A 1 126 ? 8.039 -7.626 -1.735 1.00 88.31 126 GLY A N 1
ATOM 911 C CA . GLY A 1 126 ? 7.250 -7.990 -2.923 1.00 88.31 126 GLY A CA 1
ATOM 912 C C . GLY A 1 126 ? 5.746 -7.892 -2.700 1.00 88.31 126 GLY A C 1
ATOM 913 O O . GLY A 1 126 ? 5.019 -7.519 -3.613 1.00 88.31 126 GLY A O 1
ATOM 914 N N . ALA A 1 127 ? 5.283 -8.096 -1.467 1.00 92.00 127 ALA A N 1
ATOM 915 C CA . ALA A 1 127 ? 3.953 -7.687 -1.042 1.00 92.00 127 ALA A CA 1
ATOM 916 C C . ALA A 1 127 ? 3.991 -6.402 -0.212 1.00 92.00 127 ALA A C 1
ATOM 918 O O . ALA A 1 127 ? 3.350 -5.417 -0.576 1.00 92.00 127 ALA A O 1
ATOM 919 N N . VAL A 1 128 ? 4.726 -6.409 0.901 1.00 91.81 128 VAL A N 1
ATOM 920 C CA . VAL A 1 128 ? 4.679 -5.333 1.898 1.00 91.81 128 VAL A CA 1
ATOM 921 C C . VAL A 1 128 ? 6.076 -4.800 2.187 1.00 91.81 128 VAL A C 1
ATOM 923 O O . VAL A 1 128 ? 7.000 -5.568 2.442 1.00 91.81 128 VAL A O 1
ATOM 926 N N . HIS A 1 129 ? 6.228 -3.479 2.207 1.00 90.94 129 HIS A N 1
ATOM 927 C CA . HIS A 1 129 ? 7.448 -2.827 2.677 1.00 90.94 129 HIS A CA 1
ATOM 928 C C . HIS A 1 129 ? 7.129 -1.801 3.757 1.00 90.94 129 HIS A C 1
ATOM 930 O O . HIS A 1 129 ? 6.309 -0.905 3.546 1.00 90.94 129 HIS A O 1
ATOM 936 N N . LEU A 1 130 ? 7.803 -1.921 4.897 1.00 86.69 130 LEU A N 1
ATOM 937 C CA . LEU A 1 130 ? 7.646 -1.058 6.062 1.00 86.69 130 LEU A CA 1
ATOM 938 C C . LEU A 1 130 ? 8.983 -0.379 6.365 1.00 86.69 130 LEU A C 1
ATOM 940 O O . LEU A 1 130 ? 9.960 -1.095 6.527 1.00 86.69 130 LEU A O 1
ATOM 944 N N . ASP A 1 131 ? 9.025 0.950 6.506 1.00 84.12 131 ASP A N 1
ATOM 945 C CA . ASP A 1 131 ? 10.223 1.672 6.996 1.00 84.12 131 ASP A CA 1
ATOM 946 C C . ASP A 1 131 ? 10.155 1.985 8.494 1.00 84.12 131 ASP A C 1
ATOM 948 O O . ASP A 1 131 ? 11.131 2.404 9.114 1.00 84.12 131 ASP A O 1
ATOM 952 N N . SER A 1 132 ? 8.976 1.835 9.090 1.00 72.12 132 SER A N 1
ATOM 953 C CA . SER A 1 132 ? 8.690 2.241 10.464 1.00 72.12 132 SER A CA 1
ATOM 954 C C . SER A 1 132 ? 8.107 1.077 11.269 1.00 72.12 132 SER A C 1
ATOM 956 O O . SER A 1 132 ? 7.578 0.133 10.675 1.00 72.12 132 SER A O 1
ATOM 958 N N . PRO A 1 133 ? 8.183 1.120 12.614 1.00 65.44 133 PRO A N 1
ATOM 959 C CA . PRO A 1 133 ? 7.540 0.137 13.479 1.00 65.44 133 PRO A CA 1
ATOM 960 C C . PRO A 1 133 ? 6.017 0.170 13.298 1.00 65.44 133 PRO A C 1
ATOM 962 O O . PRO A 1 133 ? 5.325 0.959 13.934 1.00 65.44 133 PRO A O 1
ATOM 965 N N . ALA A 1 134 ? 5.489 -0.687 12.434 1.00 65.38 134 ALA A N 1
ATOM 966 C CA . ALA A 1 134 ? 4.061 -0.911 12.269 1.00 65.38 134 ALA A CA 1
ATOM 967 C C . ALA A 1 134 ? 3.777 -2.401 12.469 1.00 65.38 134 ALA A C 1
ATOM 969 O O . ALA A 1 134 ? 4.561 -3.251 12.040 1.00 65.38 134 ALA A O 1
ATOM 970 N N . ALA A 1 135 ? 2.672 -2.734 13.138 1.00 63.97 135 ALA A N 1
ATOM 971 C CA . ALA A 1 135 ? 2.284 -4.128 13.299 1.00 63.97 135 ALA A CA 1
ATOM 972 C C . ALA A 1 135 ? 1.390 -4.561 12.132 1.00 63.97 135 ALA A C 1
ATOM 974 O O . ALA A 1 135 ? 0.278 -4.060 11.951 1.00 63.97 135 ALA A O 1
ATOM 975 N N . VAL A 1 136 ? 1.890 -5.518 11.356 1.00 66.50 136 VAL A N 1
ATOM 976 C CA . VAL A 1 136 ? 1.090 -6.363 10.468 1.00 66.50 136 VAL A CA 1
ATOM 977 C C . VAL A 1 136 ? 0.875 -7.672 11.217 1.00 66.50 136 VAL A C 1
ATOM 979 O O . VAL A 1 136 ? 1.856 -8.332 11.539 1.00 66.50 136 VAL A O 1
ATOM 982 N N . CYS A 1 137 ? -0.367 -8.040 11.534 1.00 63.19 137 CYS A N 1
ATOM 983 C CA . CYS A 1 137 ? -0.606 -9.205 12.397 1.00 63.19 137 CYS A CA 1
ATOM 984 C C . CYS A 1 137 ? -0.719 -10.482 11.594 1.00 63.19 137 CYS A C 1
ATOM 986 O O . CYS A 1 137 ? 0.200 -11.290 11.588 1.00 63.19 137 CYS A O 1
ATOM 988 N N . THR A 1 138 ? -1.855 -10.635 10.920 1.00 68.69 138 THR A N 1
ATOM 989 C CA . THR A 1 138 ? -2.256 -11.856 10.236 1.00 68.69 138 THR A CA 1
ATOM 990 C C . THR A 1 138 ? -2.327 -11.560 8.750 1.00 68.69 138 THR A C 1
ATOM 992 O O . THR A 1 138 ? -3.149 -10.763 8.292 1.00 68.69 138 THR A O 1
ATOM 995 N N . ALA A 1 139 ? -1.440 -12.176 7.982 1.00 76.88 139 ALA A N 1
ATOM 996 C CA . ALA A 1 139 ? -1.457 -12.063 6.538 1.00 76.88 139 ALA A CA 1
ATOM 997 C C . ALA A 1 139 ? -0.910 -13.332 5.892 1.00 76.88 139 ALA A C 1
ATOM 999 O O . ALA A 1 139 ? 0.010 -13.967 6.405 1.00 76.88 139 ALA A O 1
ATOM 1000 N N . ASP A 1 140 ? -1.503 -13.674 4.760 1.00 83.00 140 ASP A N 1
ATOM 1001 C CA . ASP A 1 140 ? -1.126 -14.799 3.920 1.00 83.00 140 ASP A CA 1
ATOM 1002 C C . ASP A 1 140 ? -0.349 -14.277 2.713 1.00 83.00 140 ASP A C 1
ATOM 1004 O O . ASP A 1 140 ? -0.822 -13.376 2.018 1.00 83.00 140 ASP A O 1
ATOM 1008 N N . TYR A 1 141 ? 0.843 -14.813 2.469 1.00 83.75 141 TYR A N 1
ATOM 1009 C CA . TYR A 1 141 ? 1.739 -14.343 1.420 1.00 83.75 141 TYR A CA 1
ATOM 1010 C C . TYR A 1 141 ? 2.067 -15.473 0.452 1.00 83.75 141 TYR A C 1
ATOM 1012 O O . TYR A 1 141 ? 2.724 -16.441 0.823 1.00 83.75 141 TYR A O 1
ATOM 1020 N N . ARG A 1 142 ? 1.661 -15.316 -0.809 1.00 85.06 142 ARG A N 1
ATOM 1021 C CA . ARG A 1 142 ? 1.836 -16.318 -1.864 1.00 85.06 142 ARG A CA 1
ATOM 1022 C C . ARG A 1 142 ? 2.434 -15.696 -3.116 1.00 85.06 142 ARG A C 1
ATOM 1024 O O . ARG A 1 142 ? 1.954 -14.668 -3.586 1.00 85.06 142 ARG A O 1
ATOM 1031 N N . ASP A 1 143 ? 3.453 -16.338 -3.675 1.00 85.69 143 ASP A N 1
ATOM 1032 C CA . ASP A 1 143 ? 4.024 -16.009 -4.990 1.00 85.69 143 ASP A CA 1
ATOM 1033 C C . ASP A 1 143 ? 4.445 -14.540 -5.179 1.00 85.69 143 ASP A C 1
ATOM 1035 O O . ASP A 1 143 ? 4.433 -14.027 -6.298 1.00 85.69 143 ASP A O 1
ATOM 1039 N N . ASN A 1 144 ? 4.797 -13.831 -4.103 1.00 88.75 144 ASN A N 1
ATOM 1040 C CA . ASN A 1 144 ? 5.240 -12.442 -4.209 1.00 88.75 144 ASN A CA 1
ATOM 1041 C C . ASN A 1 144 ? 6.727 -12.371 -4.576 1.00 88.75 144 ASN A C 1
ATOM 1043 O O . ASN A 1 144 ? 7.524 -13.233 -4.201 1.00 88.75 144 ASN A O 1
ATOM 1047 N N . ALA A 1 145 ? 7.106 -11.327 -5.311 1.00 89.62 145 ALA A N 1
ATOM 1048 C CA . ALA A 1 145 ? 8.446 -11.192 -5.867 1.00 89.62 145 ALA A CA 1
ATOM 1049 C C . ALA A 1 145 ? 9.047 -9.806 -5.605 1.00 89.62 145 ALA A C 1
ATOM 1051 O O . ALA A 1 145 ? 8.419 -8.778 -5.853 1.00 89.62 145 ALA A O 1
ATOM 1052 N N . ALA A 1 146 ? 10.299 -9.786 -5.155 1.00 90.94 146 ALA A N 1
ATOM 1053 C CA . ALA A 1 146 ? 11.121 -8.590 -5.003 1.00 90.94 146 ALA A CA 1
ATOM 1054 C C . ALA A 1 146 ? 12.608 -8.956 -5.083 1.00 90.94 146 ALA A C 1
ATOM 1056 O O . ALA A 1 146 ? 12.961 -10.128 -4.954 1.00 90.94 146 ALA A O 1
ATOM 1057 N N . SER A 1 147 ? 13.472 -7.956 -5.266 1.00 90.38 147 SER A N 1
ATOM 1058 C CA . SER A 1 147 ? 14.931 -8.134 -5.236 1.00 90.38 147 SER A CA 1
ATOM 1059 C C . SER A 1 147 ? 15.444 -8.474 -3.829 1.00 90.38 147 SER A C 1
ATOM 1061 O O . SER A 1 147 ? 16.426 -9.197 -3.691 1.00 90.38 147 SER A O 1
ATOM 1063 N N . PHE A 1 148 ? 14.765 -7.993 -2.783 1.00 82.00 148 PHE A N 1
ATOM 1064 C CA . PHE A 1 148 ? 14.959 -8.398 -1.385 1.00 82.00 148 PHE A CA 1
ATOM 1065 C C . PHE A 1 148 ? 13.622 -8.356 -0.628 1.00 82.00 148 PHE A C 1
ATOM 1067 O O . PHE A 1 148 ? 12.706 -7.635 -1.017 1.00 82.00 148 PHE A O 1
ATOM 1074 N N . GLY A 1 149 ? 13.465 -9.134 0.445 1.00 77.69 149 GLY A N 1
ATOM 1075 C CA . GLY A 1 149 ? 12.191 -9.239 1.171 1.00 77.69 149 GLY A CA 1
ATOM 1076 C C . GLY A 1 149 ? 11.051 -9.684 0.257 1.00 77.69 149 GLY A C 1
ATOM 1077 O O . GLY A 1 149 ? 10.119 -8.920 0.012 1.00 77.69 149 GLY A O 1
ATOM 1078 N N . THR A 1 150 ? 11.152 -10.898 -0.295 1.00 75.56 150 THR A N 1
ATOM 1079 C CA . THR A 1 150 ? 10.241 -11.448 -1.324 1.00 75.56 150 THR A CA 1
ATOM 1080 C C . THR A 1 150 ? 8.768 -11.267 -0.971 1.00 75.56 150 THR A C 1
ATOM 1082 O O . THR A 1 150 ? 7.995 -10.785 -1.791 1.00 75.56 150 THR A O 1
ATOM 1085 N N . ASN A 1 151 ? 8.396 -11.545 0.277 1.00 83.81 151 ASN A N 1
ATOM 1086 C CA . ASN A 1 151 ? 7.075 -11.222 0.808 1.00 83.81 151 ASN A CA 1
ATOM 1087 C C . ASN A 1 151 ? 7.077 -9.868 1.519 1.00 83.81 151 ASN A C 1
ATOM 1089 O O . ASN A 1 151 ? 6.305 -8.974 1.165 1.00 83.81 151 ASN A O 1
ATOM 1093 N N . MET A 1 152 ? 7.958 -9.708 2.506 1.00 84.75 152 MET A N 1
ATOM 1094 C CA . MET A 1 152 ? 7.994 -8.526 3.355 1.00 84.75 152 MET A CA 1
ATOM 1095 C C . MET A 1 152 ? 9.423 -8.016 3.554 1.00 84.75 152 MET A C 1
ATOM 1097 O O . MET A 1 152 ? 10.333 -8.805 3.807 1.00 84.75 152 MET A O 1
ATOM 1101 N N . ALA A 1 153 ? 9.600 -6.696 3.476 1.00 82.50 153 ALA A N 1
ATOM 1102 C CA . ALA A 1 153 ? 10.826 -5.995 3.859 1.00 82.50 153 ALA A CA 1
ATOM 1103 C C . ALA A 1 153 ? 10.526 -5.006 4.994 1.00 82.50 153 ALA A C 1
ATOM 1105 O O . ALA A 1 153 ? 9.553 -4.253 4.921 1.00 82.50 153 ALA A O 1
ATOM 1106 N N . THR A 1 154 ? 11.337 -5.038 6.053 1.00 74.81 154 THR A N 1
ATOM 1107 C CA . THR A 1 154 ? 11.121 -4.238 7.270 1.00 74.81 154 THR A CA 1
ATOM 1108 C C . THR A 1 154 ? 12.448 -3.781 7.880 1.00 74.81 154 THR A C 1
ATOM 1110 O O . THR A 1 154 ? 13.462 -4.470 7.697 1.00 74.81 154 THR A O 1
ATOM 1113 N N . PRO A 1 155 ? 12.474 -2.698 8.684 1.00 66.38 155 PRO A N 1
ATOM 1114 C CA . PRO A 1 155 ? 13.617 -2.397 9.529 1.00 66.38 155 PRO A CA 1
ATOM 1115 C C . PRO A 1 155 ? 13.820 -3.514 10.571 1.00 66.38 155 PRO A C 1
ATOM 1117 O O . PRO A 1 155 ? 12.858 -4.165 10.991 1.00 66.38 155 PRO A O 1
ATOM 1120 N N . PRO A 1 156 ? 15.055 -3.712 11.065 1.00 53.06 156 PRO A N 1
ATOM 1121 C CA . PRO A 1 156 ? 15.402 -4.777 12.013 1.00 53.06 156 PRO A CA 1
ATOM 1122 C C . PRO A 1 156 ? 14.793 -4.616 13.419 1.00 53.06 156 PRO A C 1
ATOM 1124 O O . PRO A 1 156 ? 14.953 -5.494 14.265 1.00 53.06 156 PRO A O 1
ATOM 1127 N N . LYS A 1 157 ? 14.115 -3.500 13.718 1.00 47.09 157 LYS A N 1
ATOM 1128 C CA . LYS A 1 157 ? 13.554 -3.213 15.044 1.00 47.09 157 LYS A CA 1
ATOM 1129 C C . LYS A 1 157 ? 12.041 -3.022 14.941 1.00 47.09 157 LYS A C 1
ATOM 1131 O O . LYS A 1 157 ? 11.593 -1.980 14.480 1.00 47.09 157 LYS A O 1
ATOM 1136 N N . LYS A 1 158 ? 11.294 -3.996 15.478 1.00 49.00 158 LYS A N 1
ATOM 1137 C CA . LYS A 1 158 ? 9.837 -3.989 15.730 1.00 49.00 158 LYS A CA 1
ATOM 1138 C C . LYS A 1 158 ? 8.927 -4.169 14.509 1.00 49.00 158 LYS A C 1
ATOM 1140 O O . LYS A 1 158 ? 8.143 -3.284 14.182 1.00 49.00 158 LYS A O 1
ATOM 1145 N N . VAL A 1 159 ? 8.914 -5.374 13.954 1.00 50.50 159 VAL A N 1
ATOM 1146 C CA . VAL A 1 159 ? 7.701 -5.888 13.307 1.00 50.50 159 VAL A CA 1
ATOM 1147 C C . VAL A 1 159 ? 7.232 -7.095 14.099 1.00 50.50 159 VAL A C 1
ATOM 1149 O O . VAL A 1 159 ? 7.985 -8.044 14.306 1.00 50.50 159 VAL A O 1
ATOM 1152 N N . VAL A 1 160 ? 6.013 -7.003 14.625 1.00 46.84 160 VAL A N 1
ATOM 1153 C CA . VAL A 1 160 ? 5.362 -8.086 15.362 1.00 46.84 160 VAL A CA 1
ATOM 1154 C C . VAL A 1 160 ? 4.396 -8.750 14.394 1.00 46.84 160 VAL A C 1
ATOM 1156 O O . VAL A 1 160 ? 3.294 -8.253 14.188 1.00 46.84 160 VAL A O 1
ATOM 1159 N N . LEU A 1 161 ? 4.843 -9.839 13.773 1.00 52.94 161 LEU A N 1
ATOM 1160 C CA . LEU A 1 161 ? 3.982 -10.738 13.012 1.00 52.94 161 LEU A CA 1
ATOM 1161 C C . LEU A 1 161 ? 3.274 -11.649 14.015 1.00 52.94 161 LEU A C 1
ATOM 1163 O O . LEU A 1 161 ? 3.938 -12.356 14.774 1.00 52.94 161 LEU A O 1
ATOM 1167 N N . LEU A 1 162 ? 1.945 -11.602 14.050 1.00 46.41 162 LEU A N 1
ATOM 1168 C CA . LEU A 1 162 ? 1.128 -12.400 14.962 1.00 46.41 162 LEU A CA 1
ATOM 1169 C C . LEU A 1 162 ? 0.360 -13.457 14.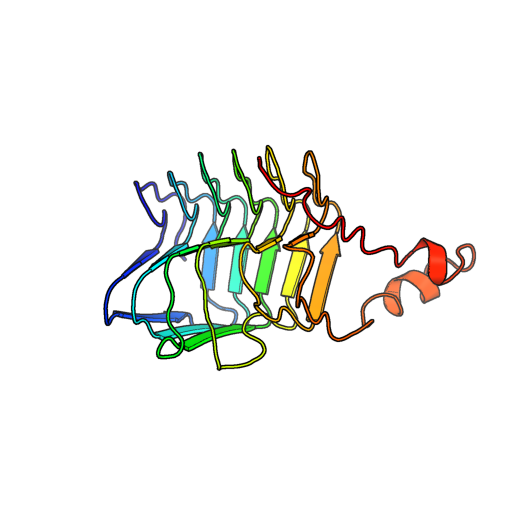145 1.00 46.41 162 LEU A C 1
ATOM 1171 O O . LEU A 1 162 ? -0.737 -13.196 13.668 1.00 46.41 162 LEU A O 1
ATOM 1175 N N . ASP A 1 163 ? 0.980 -14.639 14.039 1.00 48.16 163 ASP A N 1
ATOM 1176 C CA . ASP A 1 163 ? 0.432 -15.994 13.789 1.00 48.16 163 ASP A CA 1
ATOM 1177 C C . ASP A 1 163 ? 0.080 -16.553 12.382 1.00 48.16 163 ASP A C 1
ATOM 1179 O O . ASP A 1 163 ? -0.950 -16.263 11.770 1.00 48.16 163 ASP A O 1
ATOM 1183 N N . TYR A 1 164 ? 0.919 -17.509 11.937 1.00 41.41 164 TYR A N 1
ATOM 1184 C CA . TYR A 1 164 ? 0.724 -18.986 11.935 1.00 41.41 164 TYR A CA 1
ATOM 1185 C C . TYR A 1 164 ? -0.594 -19.655 11.474 1.00 41.41 164 TYR A C 1
ATOM 1187 O O . TYR A 1 164 ? -0.804 -20.825 11.791 1.00 41.41 164 TYR A O 1
ATOM 1195 N N . THR A 1 165 ? -1.464 -19.027 10.677 1.00 39.00 165 THR A N 1
ATOM 1196 C CA . THR A 1 165 ? -2.788 -19.640 10.377 1.00 39.00 165 THR A CA 1
ATOM 1197 C C . THR A 1 165 ? -3.091 -19.950 8.906 1.00 39.00 165 THR A C 1
ATOM 1199 O O . THR A 1 165 ? -4.246 -19.887 8.502 1.00 39.00 165 THR A O 1
ATOM 1202 N N . VAL A 1 166 ? -2.093 -20.334 8.098 1.00 40.94 166 VAL A N 1
ATOM 1203 C CA . VAL A 1 166 ? -2.325 -20.879 6.734 1.00 40.94 166 VAL A CA 1
ATOM 1204 C C . VAL A 1 166 ? -1.406 -22.067 6.408 1.00 40.94 166 VAL A C 1
ATOM 1206 O O . VAL A 1 166 ? -1.025 -22.282 5.270 1.00 40.94 166 VAL A O 1
ATOM 1209 N N . CYS A 1 167 ? -1.041 -22.878 7.402 1.00 35.09 167 CYS A N 1
ATOM 1210 C CA . CYS A 1 167 ? -0.369 -24.164 7.149 1.00 35.09 167 CYS A CA 1
ATOM 1211 C C . CYS A 1 167 ? -1.309 -25.374 7.389 1.00 35.09 167 CYS A C 1
ATOM 1213 O O . CYS A 1 167 ? -0.892 -26.518 7.249 1.00 35.09 167 CYS A O 1
ATOM 1215 N N . ALA A 1 168 ? -2.602 -25.142 7.677 1.00 35.31 168 ALA A N 1
ATOM 1216 C CA . ALA A 1 168 ? -3.585 -26.204 7.939 1.00 35.31 168 ALA A CA 1
ATOM 1217 C C . ALA A 1 168 ? -4.303 -26.748 6.682 1.00 35.31 168 ALA A C 1
ATOM 1219 O O . ALA A 1 168 ? -4.651 -27.922 6.661 1.00 35.31 168 ALA A O 1
ATOM 1220 N N . GLU A 1 169 ? -4.490 -25.958 5.615 1.00 38.41 169 GLU A N 1
ATOM 1221 C CA . GLU A 1 169 ? -5.214 -26.431 4.411 1.00 38.41 169 GLU A CA 1
ATOM 1222 C C . GLU A 1 169 ? -4.313 -27.047 3.321 1.00 38.41 169 GLU A C 1
ATOM 1224 O O . GLU A 1 169 ? -4.801 -27.809 2.481 1.00 38.41 169 GLU A O 1
ATOM 1229 N N . GLU A 1 170 ? -3.008 -26.744 3.323 1.00 38.53 170 GLU A N 1
ATOM 1230 C CA . GLU A 1 170 ? -2.027 -27.343 2.398 1.00 38.53 170 GLU A CA 1
ATOM 1231 C C . GLU A 1 170 ? -1.388 -28.623 2.968 1.00 38.53 170 GLU A C 1
ATOM 1233 O O . GLU A 1 170 ? -1.151 -29.564 2.212 1.00 38.53 170 GLU A O 1
ATOM 1238 N N . TYR A 1 171 ? -1.222 -28.737 4.296 1.00 35.72 171 TYR A N 1
ATOM 1239 C CA . TYR A 1 171 ? -0.755 -29.974 4.947 1.00 35.72 171 TYR A CA 1
ATOM 1240 C C . TYR A 1 171 ? -1.736 -31.147 4.779 1.00 35.72 171 TYR A C 1
ATOM 1242 O O . TYR A 1 171 ? -1.313 -32.280 4.559 1.00 35.72 171 TYR A O 1
ATOM 1250 N N . GLU A 1 172 ? -3.051 -30.897 4.822 1.00 42.75 172 GLU A N 1
ATOM 1251 C CA . GLU A 1 172 ? -4.043 -31.959 4.591 1.00 42.75 172 GLU A CA 1
ATOM 1252 C C . GLU A 1 172 ? -4.101 -32.433 3.126 1.00 42.75 172 GLU A C 1
ATOM 1254 O O . GLU A 1 172 ? -4.623 -33.516 2.858 1.00 42.75 172 GLU A O 1
ATOM 1259 N N . ARG A 1 173 ? -3.546 -31.664 2.175 1.00 44.47 173 ARG A N 1
ATOM 1260 C CA . ARG A 1 173 ? -3.532 -32.011 0.745 1.00 44.47 173 A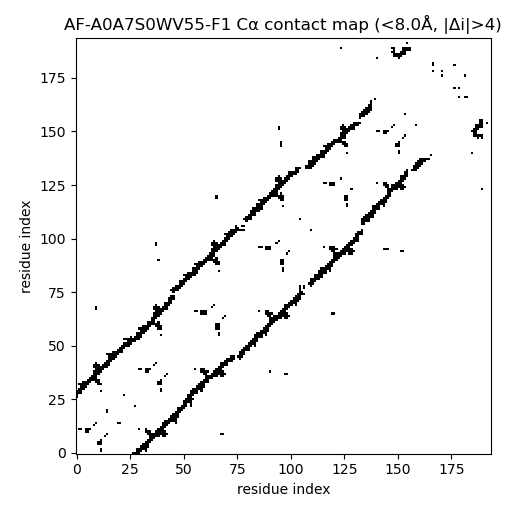RG A CA 1
ATOM 1261 C C . ARG A 1 173 ? -2.274 -32.745 0.286 1.00 44.47 173 ARG A C 1
ATOM 1263 O O . ARG A 1 173 ? -2.388 -33.563 -0.623 1.00 44.47 173 ARG A O 1
ATOM 1270 N N . ASP A 1 174 ? -1.122 -32.507 0.909 1.00 42.84 174 ASP A N 1
ATOM 1271 C CA . ASP A 1 174 ? 0.151 -33.125 0.521 1.00 42.84 174 ASP A CA 1
ATOM 1272 C C . ASP A 1 174 ? 0.868 -33.719 1.746 1.00 42.84 174 ASP A C 1
ATOM 1274 O O . ASP A 1 174 ? 1.648 -33.058 2.433 1.00 42.84 174 ASP A O 1
ATOM 1278 N N . GLN A 1 175 ? 0.645 -35.013 2.017 1.00 45.81 175 GLN A N 1
ATOM 1279 C CA . GLN A 1 175 ? 1.271 -35.758 3.130 1.00 45.81 175 GLN A CA 1
ATOM 1280 C C . GLN A 1 175 ? 2.794 -35.992 2.966 1.00 45.81 175 GLN A C 1
ATOM 1282 O O . GLN A 1 175 ? 3.353 -36.911 3.565 1.00 45.81 175 GLN A O 1
ATOM 1287 N N . ALA A 1 176 ? 3.479 -35.193 2.144 1.00 41.94 176 ALA A N 1
ATOM 1288 C CA . ALA A 1 176 ? 4.880 -35.380 1.767 1.00 41.94 176 ALA A CA 1
ATOM 1289 C C . ALA A 1 176 ? 5.824 -34.239 2.195 1.00 41.94 176 ALA A C 1
ATOM 1291 O O . ALA A 1 176 ? 7.031 -34.359 1.984 1.00 41.94 176 ALA A O 1
ATOM 1292 N N . MET A 1 177 ? 5.330 -33.158 2.812 1.00 42.66 177 MET A N 1
ATOM 1293 C CA . MET A 1 177 ? 6.172 -32.045 3.283 1.00 42.66 177 MET A CA 1
ATOM 1294 C C . MET A 1 177 ? 6.180 -31.909 4.807 1.00 42.66 177 MET A C 1
ATOM 1296 O O . MET A 1 177 ? 5.181 -32.151 5.484 1.00 42.66 177 MET A O 1
ATOM 1300 N N . SER A 1 178 ? 7.326 -31.495 5.357 1.00 38.97 178 SER A N 1
ATOM 1301 C CA . SER A 1 178 ? 7.430 -31.148 6.775 1.00 38.97 178 SER A CA 1
ATOM 1302 C C . SER A 1 178 ? 6.789 -29.771 7.029 1.00 38.97 178 SER A C 1
ATOM 1304 O O . SER A 1 178 ? 6.927 -28.880 6.189 1.00 38.97 178 SER A O 1
ATOM 1306 N N . PRO A 1 179 ? 6.148 -29.540 8.192 1.00 37.00 179 PRO A N 1
ATOM 1307 C CA . PRO A 1 179 ? 5.514 -28.256 8.528 1.00 37.00 179 PRO A CA 1
ATOM 1308 C C . PRO A 1 179 ? 6.444 -27.040 8.374 1.00 37.00 179 PRO A C 1
ATOM 1310 O O . PRO A 1 179 ? 6.001 -25.937 8.078 1.00 37.00 179 PRO A O 1
ATOM 1313 N N . GLU A 1 180 ? 7.748 -27.257 8.546 1.00 36.72 180 GLU A N 1
ATOM 1314 C CA . GLU A 1 180 ? 8.798 -26.237 8.490 1.00 36.72 180 GLU A CA 1
ATOM 1315 C C . GLU A 1 180 ? 9.157 -25.806 7.056 1.00 36.72 180 GLU A C 1
ATOM 1317 O O . GLU A 1 180 ? 9.627 -24.688 6.853 1.00 36.72 180 GLU A O 1
ATOM 1322 N N . SER A 1 181 ? 8.923 -26.660 6.051 1.00 37.09 181 SER A N 1
ATOM 1323 C CA . SER A 1 181 ? 9.300 -26.396 4.651 1.00 37.09 181 SER A CA 1
ATOM 1324 C C . SER A 1 181 ? 8.210 -25.691 3.830 1.00 37.09 181 SER A C 1
ATOM 1326 O O . SER A 1 181 ? 8.539 -25.008 2.864 1.00 37.09 181 SER A O 1
ATOM 1328 N N . ALA A 1 182 ? 6.941 -25.777 4.245 1.00 36.00 182 ALA A N 1
ATOM 1329 C CA . ALA A 1 182 ? 5.828 -25.022 3.650 1.00 36.00 182 ALA A CA 1
ATOM 1330 C C . ALA A 1 182 ? 5.682 -23.596 4.225 1.00 36.00 182 ALA A C 1
ATOM 1332 O O . ALA A 1 182 ? 5.120 -22.708 3.592 1.00 36.00 182 ALA A O 1
ATOM 1333 N N . CYS A 1 183 ? 6.209 -23.364 5.430 1.00 39.22 183 CYS A N 1
ATOM 1334 C CA . CYS A 1 183 ? 5.959 -22.168 6.234 1.00 39.22 183 CYS A CA 1
ATOM 1335 C C . CYS A 1 183 ? 7.268 -21.365 6.428 1.00 39.22 183 CYS A C 1
ATOM 1337 O O . CYS A 1 183 ? 7.711 -21.131 7.550 1.00 39.22 183 CYS A O 1
ATOM 1339 N N . THR A 1 184 ? 7.934 -20.939 5.345 1.00 37.38 184 THR A N 1
ATOM 1340 C CA . THR A 1 184 ? 9.094 -20.030 5.444 1.00 37.38 184 THR A CA 1
ATOM 1341 C C . THR A 1 184 ? 8.703 -18.622 5.003 1.00 37.38 184 THR A C 1
ATOM 1343 O O . THR A 1 184 ? 8.841 -18.248 3.839 1.00 37.38 184 THR A O 1
ATOM 1346 N N . LEU A 1 185 ? 8.227 -17.797 5.939 1.00 43.53 185 LEU A N 1
ATOM 1347 C CA . LEU A 1 185 ? 8.170 -16.358 5.700 1.00 43.53 185 LEU A CA 1
ATOM 1348 C C . LEU A 1 185 ? 9.617 -15.855 5.594 1.00 43.53 185 LEU A C 1
ATOM 1350 O O . LEU A 1 185 ? 10.304 -15.705 6.603 1.00 43.53 185 LEU A O 1
ATOM 1354 N N . GLN A 1 186 ? 10.101 -15.619 4.373 1.00 41.97 186 GLN A N 1
ATOM 1355 C CA . GLN A 1 186 ? 11.387 -14.959 4.147 1.00 41.97 186 GLN A CA 1
ATOM 1356 C C . GLN A 1 186 ? 11.275 -13.477 4.536 1.00 41.97 186 GLN A C 1
ATOM 1358 O O . GLN A 1 186 ? 11.132 -12.596 3.691 1.00 41.97 186 GLN A O 1
ATOM 1363 N N . VAL A 1 187 ? 11.307 -13.204 5.841 1.00 44.03 187 VAL A N 1
ATOM 1364 C CA . VAL A 1 187 ? 11.542 -11.865 6.386 1.00 44.03 187 VAL A CA 1
ATOM 1365 C C . VAL A 1 187 ? 13.042 -11.625 6.310 1.00 44.03 187 VAL A C 1
ATOM 1367 O O . VAL A 1 187 ? 13.793 -12.004 7.206 1.00 44.03 187 VAL A O 1
ATOM 1370 N N . THR A 1 188 ? 13.513 -11.025 5.224 1.00 45.12 188 THR A N 1
ATOM 1371 C CA . THR A 1 188 ? 14.863 -10.459 5.221 1.00 45.12 188 THR A CA 1
ATOM 1372 C C . THR A 1 188 ? 14.755 -9.057 5.800 1.00 45.12 188 THR A C 1
ATOM 1374 O O . THR A 1 188 ? 14.117 -8.194 5.193 1.00 45.12 188 THR A O 1
ATOM 1377 N N . ALA A 1 189 ? 15.346 -8.831 6.976 1.00 41.84 189 ALA A N 1
ATOM 1378 C CA . ALA A 1 189 ? 15.578 -7.478 7.467 1.00 41.84 189 ALA A CA 1
ATOM 1379 C C . ALA A 1 189 ? 16.306 -6.702 6.360 1.00 41.84 189 ALA A C 1
ATOM 1381 O O . ALA A 1 189 ? 17.313 -7.188 5.841 1.00 41.84 189 ALA A O 1
ATOM 1382 N N . GLY A 1 190 ? 15.761 -5.555 5.951 1.00 39.72 190 GLY A N 1
ATOM 1383 C CA . GLY A 1 190 ? 16.429 -4.710 4.966 1.00 39.72 190 GLY A CA 1
ATOM 1384 C C . GLY A 1 190 ? 17.792 -4.305 5.516 1.00 39.72 190 GLY A C 1
ATOM 1385 O O . GLY A 1 190 ? 17.885 -3.895 6.677 1.00 39.72 190 GLY A O 1
ATOM 1386 N N . GLU A 1 191 ? 18.853 -4.467 4.723 1.00 32.56 191 GLU A N 1
ATOM 1387 C CA . GLU A 1 191 ? 20.149 -3.907 5.100 1.00 32.56 191 GLU A CA 1
ATOM 1388 C C . GLU A 1 191 ? 19.999 -2.395 5.320 1.00 32.56 191 GLU A C 1
ATOM 1390 O O . GLU A 1 191 ? 19.211 -1.750 4.617 1.00 32.56 191 GLU A O 1
ATOM 1395 N N . PRO A 1 192 ? 20.703 -1.815 6.308 1.00 32.69 192 PRO A N 1
ATOM 1396 C CA . PRO A 1 192 ? 20.671 -0.377 6.504 1.00 32.69 192 PRO A CA 1
ATOM 1397 C C . PRO A 1 192 ? 21.180 0.285 5.221 1.00 32.69 192 PRO A C 1
ATOM 1399 O O . PRO A 1 192 ? 22.311 0.038 4.803 1.00 32.69 192 PRO A O 1
ATOM 1402 N N . LEU A 1 193 ? 20.338 1.102 4.583 1.00 32.53 193 LEU A N 1
ATOM 1403 C CA . LEU A 1 193 ? 20.811 1.998 3.531 1.00 32.53 193 LEU A CA 1
ATOM 1404 C C . LEU A 1 193 ? 21.913 2.901 4.130 1.00 32.53 193 LEU A C 1
ATOM 1406 O O . LEU A 1 193 ? 21.788 3.286 5.298 1.00 32.53 193 LEU A O 1
ATOM 1410 N N . PRO A 1 194 ? 22.994 3.176 3.376 1.00 33.50 194 PRO A N 1
ATOM 1411 C CA . PRO A 1 194 ? 24.146 3.943 3.853 1.00 33.50 194 PRO A CA 1
ATOM 1412 C C . PRO A 1 194 ? 23.810 5.385 4.251 1.00 33.50 194 PRO A C 1
ATOM 1414 O O . PRO A 1 194 ? 22.874 5.972 3.661 1.00 33.50 194 PRO A O 1
#

pLDDT: mean 80.34, std 21.25, range [32.53, 98.81]

Foldseek 3Di:
DQAQAEDQAARA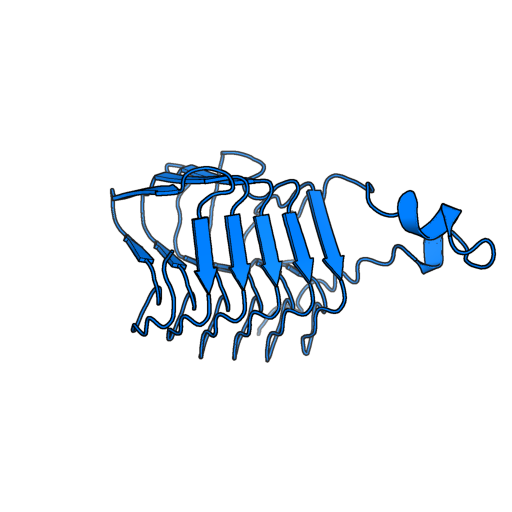EEAEAAEEEADDAQPAEFEHAQHQEQQHYEAEYAYAEDDHNYEYEHGQHAADALHYEYEQADQNHHAAAYNYEAYAGQYAAEALHYEYYNHDHPPAARAYNYEHEQGQYAAEAQHYEYEDQHEHEHYHYYNGCHPYQRHYEYAPPHYDHHDDDPLVPVCVVDVPDDSVVVDDRRHDHDDDDD

Sequence (194 aa):
LAEENSAREGGAFAVELESHLVLPPRASRLAHNSAVDGGAIHISGQVLVEMNGCVLRNNTASSDGGAIFLRGLSSTTFVKLTDLQFVHNTAGGHGGAVRMSDVVLDNGCFLQHSIFHSNKAGQGGGAVHLDSPAAVCTADYRDNAASFGTNMATPPKKVVLLDYTVCAEEYERDQAMSPESACTLQVTAGEPLP

Secondary structure (DSSP, 8-state):
-EES-B-SB-SSEEE-SS-EEEEPTTT-EEES-EESB-SSEEEESS-EEEEES-EEES-EESSS-SSEEEES--TT-EEEEES-EEES-EESSS-SSEEEES---SSSEEEESEEEES-EESSB-SSEEESS--EE-SEEEES-B-SB-SSEEE-SS--------SSHHHHTT-TTS-HHHH----EEEPPPP-

Mean predicted aligned error: 9.08 Å

Nearest PDB structures (foldseek):
  7ehk-assembly1_A  TM=2.340E-01  e=3.560E+00  Flavobacterium frigoris PS1

InterPro domains:
  IPR003368 Polymorphic outer membrane protein repeat [PF02415] (54-69)
  IPR003368 Polymorphic outer membrane protein repeat [TIGR01376] (83-105)
  IPR011050 Pectin lyase fold/virulence factor [SSF51126] (34-129)